Protein 5H6B (pdb70)

Foldseek 3Di:
DQADEPPLQHAPDPLQRAAEEEFEAFQAAFDQLPVPLRVVVRVVRHHYYYGGFQDDPPDPGGGLQAALLRRLVVVVVVLVSSCVRRVGFAHEYEYAACRLASPLCCVPPVVNLRHYAEREYELYLNQAAALVLVVVCCVVPPPCVVVDDCVRNSNVLRHRVHPNSCVSPVDFSDDPNYAYEYEWEPLASRRPPSCSSAHDDPRYHYHYLCVQEVPPRDYRSCLSRQAQLNSLVVVCRSRVVPRDRRHPVSRD

Structure (mmCIF, N/CA/C/O backbone):
data_5H6B
#
_entry.id   5H6B
#
_cell.length_a   90.730
_cell.length_b   90.730
_cell.length_c   70.620
_cell.angle_alpha   90.000
_cell.angle_beta   90.000
_cell.angle_gamma   120.000
#
_symmetry.space_group_name_H-M   'P 64'
#
loop_
_entity.id
_entity.type
_entity.pdbx_description
1 polymer 'Putative secreted lipase'
2 non-polymer 'ZINC ION'
3 non-polymer 'ACETATE ION'
4 non-polymer IMIDAZOLE
5 water water
#
loop_
_atom_site.group_PDB
_atom_site.id
_atom_site.type_symbol
_atom_site.label_atom_id
_atom_site.label_alt_id
_atom_site.label_comp_id
_atom_site.label_asym_id
_atom_site.label_entity_id
_atom_site.label_seq_id
_atom_site.pdbx_PDB_ins_code
_atom_site.Cartn_x
_atom_site.Cartn_y
_atom_site.Cartn_z
_atom_site.occupancy
_atom_site.B_iso_or_equiv
_atom_site.auth_seq_id
_atom_site.auth_comp_id
_atom_site.auth_asym_id
_atom_site.auth_atom_id
_atom_site.pdbx_PDB_model_num
ATOM 1 N N . THR A 1 13 ? 63.851 23.907 37.949 1.00 67.37 13 THR A N 1
ATOM 2 C CA . THR A 1 13 ? 63.752 24.675 36.668 1.00 67.29 13 THR A CA 1
ATOM 3 C C . THR A 1 13 ? 63.293 23.749 35.530 1.00 61.91 13 THR A C 1
ATOM 4 O O . THR A 1 13 ? 63.800 22.631 35.383 1.00 54.96 13 THR A O 1
ATOM 8 N N . SER A 1 14 ? 62.329 24.217 34.743 1.00 62.78 14 SER A N 1
ATOM 9 C CA . SER A 1 14 ? 61.858 23.490 33.554 1.00 64.87 14 SER A CA 1
ATOM 10 C C . SER A 1 14 ? 62.260 24.186 32.233 1.00 66.00 14 SER A C 1
ATOM 11 O O . SER A 1 14 ? 61.783 23.811 31.149 1.00 70.79 14 SER A O 1
ATOM 14 N N . ARG A 1 15 ? 63.133 25.189 32.330 1.00 63.67 15 ARG A N 1
ATOM 15 C CA . ARG A 1 15 ? 63.691 25.883 31.161 1.00 60.38 15 ARG A CA 1
ATOM 16 C C . ARG A 1 15 ? 65.064 26.454 31.491 1.00 59.30 15 ARG A C 1
ATOM 17 O O . ARG A 1 15 ? 65.331 26.807 32.640 1.00 58.38 15 ARG A O 1
ATOM 25 N N . GLY A 1 16 ? 65.926 26.538 30.482 1.00 59.62 16 GLY A N 1
ATOM 26 C CA . GLY A 1 16 ? 67.290 27.020 30.681 1.00 56.42 16 GLY A CA 1
ATOM 27 C C . GLY A 1 16 ? 68.184 26.791 29.483 1.00 53.31 16 GLY A C 1
ATOM 28 O O . GLY A 1 16 ? 67.793 26.115 28.523 1.00 51.92 16 GLY A O 1
ATOM 29 N N . TRP A 1 17 ? 69.382 27.373 29.539 1.00 46.76 17 TRP A N 1
ATOM 30 C CA . TRP A 1 17 ? 70.381 27.198 28.497 1.00 46.28 17 TRP A CA 1
ATOM 31 C C . TRP A 1 17 ? 71.687 26.752 29.156 1.00 47.44 17 TRP A C 1
ATOM 32 O O . TRP A 1 17 ? 72.320 27.518 29.869 1.00 45.90 17 TRP A O 1
ATOM 43 N N . ASN A 1 18 ? 72.072 25.499 28.905 1.00 47.32 18 ASN A N 1
ATOM 44 C CA . ASN A 1 18 ? 73.192 24.858 29.573 1.00 50.24 18 ASN A CA 1
ATOM 45 C C . ASN A 1 18 ? 73.077 24.832 31.106 1.00 50.92 18 ASN A C 1
ATOM 46 O O . ASN A 1 18 ? 74.083 24.793 31.820 1.00 49.99 18 ASN A O 1
ATOM 51 N N . ASP A 1 19 ? 71.838 24.793 31.583 1.00 51.63 19 ASP A N 1
ATOM 52 C CA . ASP A 1 19 ? 71.537 24.575 32.981 1.00 52.22 19 ASP A CA 1
ATOM 53 C C . ASP A 1 19 ? 71.268 23.070 33.123 1.00 52.46 19 ASP A C 1
ATOM 54 O O . ASP A 1 19 ? 70.182 22.585 32.780 1.00 53.93 19 ASP A O 1
ATOM 59 N N . TYR A 1 20 ? 72.258 22.348 33.649 1.00 52.16 20 TYR A N 1
ATOM 60 C CA . TYR A 1 20 ? 72.165 20.893 33.858 1.00 54.57 20 TYR A CA 1
ATOM 61 C C . TYR A 1 20 ? 71.277 20.425 35.027 1.00 54.95 20 TYR A C 1
ATOM 62 O O . TYR A 1 20 ? 71.159 19.231 35.251 1.00 57.69 20 TYR A O 1
ATOM 71 N N . SER A 1 21 ? 70.658 21.351 35.758 1.00 57.79 21 SER A N 1
ATOM 72 C CA . SER A 1 21 ? 69.588 21.014 36.696 1.00 59.67 21 SER A CA 1
ATOM 73 C C . SER A 1 21 ? 68.200 21.095 36.026 1.00 59.79 21 SER A C 1
ATOM 74 O O . SER A 1 21 ? 67.194 20.788 36.667 1.00 61.58 21 SER A O 1
ATOM 77 N N . CYS A 1 22 ? 68.149 21.486 34.748 1.00 57.06 22 CYS A N 1
ATOM 78 C CA . CYS A 1 22 ? 66.888 21.589 34.010 1.00 58.91 22 CYS A CA 1
ATOM 79 C C . CYS A 1 22 ? 66.249 20.209 33.826 1.00 56.97 22 CYS A C 1
ATOM 80 O O . CYS A 1 22 ? 66.948 19.209 33.583 1.00 52.47 22 CYS A O 1
ATOM 83 N N . LYS A 1 23 ? 64.924 20.181 33.988 1.00 54.69 23 LYS A N 1
ATOM 84 C CA . LYS A 1 23 ? 64.108 18.971 33.869 1.00 57.11 23 LYS A CA 1
ATOM 85 C C . LYS A 1 23 ? 62.974 19.278 32.886 1.00 51.00 23 LYS A C 1
ATOM 86 O O . LYS A 1 23 ? 62.109 20.114 33.186 1.00 50.68 23 LYS A O 1
ATOM 92 N N . PRO A 1 24 ? 62.998 18.638 31.697 1.00 49.02 24 PRO A N 1
ATOM 93 C CA . PRO A 1 24 ? 61.989 18.889 30.665 1.00 50.46 24 PRO A CA 1
ATOM 94 C C . PRO A 1 24 ? 60.567 18.716 31.192 1.00 52.66 24 PRO A C 1
ATOM 95 O O . PRO A 1 24 ? 60.275 17.704 31.826 1.00 55.50 24 PRO A O 1
ATOM 99 N N . SER A 1 25 ? 59.704 19.691 30.926 1.00 53.08 25 SER A N 1
ATOM 100 C CA . SER A 1 25 ? 58.321 19.636 31.365 1.00 51.70 25 SER A CA 1
ATOM 101 C C . SER A 1 25 ? 57.522 18.625 30.539 1.00 55.94 25 SER A C 1
ATOM 102 O O . SER A 1 25 ? 58.052 17.972 29.631 1.00 49.09 25 SER A O 1
ATOM 105 N N . ALA A 1 26 ? 56.246 18.476 30.879 1.00 57.56 26 ALA A N 1
ATOM 106 C CA . ALA A 1 26 ? 55.379 17.565 30.151 1.00 59.85 26 ALA A CA 1
ATOM 107 C C . ALA A 1 26 ? 55.003 18.176 28.795 1.00 59.50 26 ALA A C 1
ATOM 108 O O . ALA A 1 26 ? 54.868 17.451 27.813 1.00 64.20 26 ALA A O 1
ATOM 110 N N . ALA A 1 27 ? 54.847 19.499 28.736 1.00 58.90 27 ALA A N 1
ATOM 111 C CA . ALA A 1 27 ? 54.632 20.193 27.458 1.00 57.77 27 ALA A CA 1
ATOM 112 C C . ALA A 1 27 ? 55.828 20.045 26.487 1.00 56.50 27 ALA A C 1
ATOM 113 O O . ALA A 1 27 ? 55.631 19.943 25.279 1.00 57.39 27 ALA A O 1
ATOM 115 N N . HIS A 1 28 ? 57.050 20.024 27.022 1.00 52.75 28 HIS A N 1
ATOM 116 C CA . HIS A 1 28 ? 58.265 19.890 26.221 1.00 53.66 28 HIS A CA 1
ATOM 117 C C . HIS A 1 28 ? 59.188 18.888 26.893 1.00 52.54 28 HIS A C 1
ATOM 118 O O . HIS A 1 28 ? 60.146 19.256 27.564 1.00 49.68 28 HIS A O 1
ATOM 125 N N . PRO A 1 29 ? 58.867 17.595 26.741 1.00 55.22 29 PRO A N 1
ATOM 126 C CA . PRO A 1 29 ? 59.554 16.536 27.477 1.00 55.46 29 PRO A CA 1
ATOM 127 C C . PRO A 1 29 ? 60.937 16.159 26.961 1.00 53.62 29 PRO A C 1
ATOM 128 O O . PRO A 1 29 ? 61.619 15.349 27.594 1.00 52.99 29 PRO A O 1
ATOM 132 N N . ARG A 1 30 ? 61.354 16.710 25.826 1.00 55.79 30 ARG A N 1
ATOM 133 C CA . ARG A 1 30 ? 62.690 16.441 25.323 1.00 53.14 30 ARG A CA 1
ATOM 134 C C . ARG A 1 30 ? 63.532 17.706 25.386 1.00 49.02 30 ARG A C 1
ATOM 135 O O . ARG A 1 30 ? 63.080 18.774 24.970 1.00 47.42 30 ARG A O 1
ATOM 143 N N . PRO A 1 31 ? 64.762 17.584 25.913 1.00 48.52 31 PRO A N 1
ATOM 144 C CA . PRO A 1 31 ? 65.680 18.706 25.865 1.00 49.15 31 PRO A CA 1
ATOM 145 C C . PRO A 1 31 ? 66.206 18.904 24.434 1.00 49.99 31 PRO A C 1
ATOM 146 O O . PRO A 1 31 ? 66.285 17.939 23.652 1.00 48.62 31 PRO A O 1
ATOM 150 N N . VAL A 1 32 ? 66.561 20.144 24.115 1.00 48.73 32 VAL A N 1
ATOM 151 C CA . VAL A 1 32 ? 67.048 20.508 22.794 1.00 46.90 32 VAL A CA 1
ATOM 152 C C . VAL A 1 32 ? 68.560 20.666 22.850 1.00 44.28 32 VAL A C 1
ATOM 153 O O . VAL A 1 32 ? 69.075 21.341 23.745 1.00 44.60 32 VAL A O 1
ATOM 157 N N . VAL A 1 33 ? 69.254 20.016 21.912 1.00 41.54 33 VAL A N 1
ATOM 158 C CA . VAL A 1 33 ? 70.686 20.198 21.695 1.00 40.50 33 VAL A CA 1
ATOM 159 C C . VAL A 1 33 ? 70.926 21.003 20.400 1.00 40.43 33 VAL A C 1
ATOM 160 O O . VAL A 1 33 ? 70.481 20.604 19.320 1.00 39.84 33 VAL A O 1
ATOM 164 N N . LEU A 1 34 ? 71.635 22.126 20.539 1.00 37.99 34 LEU A N 1
ATOM 165 C CA . LEU A 1 34 ? 71.986 23.008 19.449 1.00 36.70 34 LEU A CA 1
ATOM 166 C C . LEU A 1 34 ? 73.419 22.732 18.982 1.00 38.28 34 LEU A C 1
ATOM 167 O O . LEU A 1 34 ? 74.326 22.596 19.805 1.00 36.41 34 LEU A O 1
ATOM 172 N N . VAL A 1 35 ? 73.604 22.635 17.660 1.00 37.11 35 VAL A N 1
ATOM 173 C CA . VAL A 1 35 ? 74.860 22.193 17.050 1.00 36.10 35 VAL A CA 1
ATOM 174 C C . VAL A 1 35 ? 75.281 23.237 16.023 1.00 36.31 35 VAL A C 1
ATOM 175 O O . VAL A 1 35 ? 74.684 23.334 14.932 1.00 34.09 35 VAL A O 1
ATOM 179 N N . HIS A 1 36 ? 76.296 24.030 16.383 1.00 35.64 36 HIS A N 1
ATOM 180 C CA . HIS A 1 36 ? 76.736 25.167 15.549 1.00 35.69 36 HIS A CA 1
ATOM 181 C C . HIS A 1 36 ? 77.333 24.764 14.209 1.00 31.99 36 HIS A C 1
ATOM 182 O O . HIS A 1 36 ? 77.585 23.612 13.966 1.00 32.13 36 HIS A O 1
ATOM 189 N N . GLY A 1 37 ? 77.654 25.747 13.392 1.00 33.05 37 GLY A N 1
ATOM 190 C CA . GLY A 1 37 ? 78.200 25.542 12.067 1.00 35.00 37 GLY A CA 1
ATOM 191 C C . GLY A 1 37 ? 79.690 25.751 12.053 1.00 35.44 37 GLY A C 1
ATOM 192 O O . GLY A 1 37 ? 80.351 25.774 13.110 1.00 38.83 37 GLY A O 1
ATOM 193 N N . THR A 1 38 ? 80.219 25.859 10.844 1.00 34.05 38 THR A N 1
ATOM 194 C CA . THR A 1 38 ? 81.654 26.009 10.649 1.00 34.38 38 THR A CA 1
ATOM 195 C C . THR A 1 38 ? 82.058 27.371 11.155 1.00 31.40 38 THR A C 1
ATOM 196 O O . THR A 1 38 ? 81.359 28.342 10.938 1.00 30.72 38 THR A O 1
ATOM 200 N N . PHE A 1 39 ? 83.171 27.432 11.869 1.00 32.23 39 PHE A N 1
ATOM 201 C CA . PHE A 1 39 ? 83.664 28.670 12.512 1.00 33.13 39 PHE A CA 1
ATOM 202 C C . PHE A 1 39 ? 82.796 29.199 13.647 1.00 32.91 39 PHE A C 1
ATOM 203 O O . PHE A 1 39 ? 82.962 30.347 14.034 1.00 36.48 39 PHE A O 1
ATOM 211 N N . GLY A 1 40 ? 81.895 28.381 14.183 1.00 33.30 40 GLY A N 1
ATOM 212 C CA . GLY A 1 40 ? 80.978 28.810 15.221 1.00 31.70 40 GLY A CA 1
ATOM 213 C C . GLY A 1 40 ? 81.342 28.186 16.550 1.00 33.17 40 GLY A C 1
ATOM 214 O O . GLY A 1 40 ? 82.266 27.374 16.641 1.00 33.88 40 GLY A O 1
ATOM 215 N N . ASN A 1 41 ? 80.583 28.550 17.576 1.00 32.98 41 ASN A N 1
ATOM 216 C CA . ASN A 1 41 ? 80.718 27.948 18.894 1.00 34.67 41 ASN A CA 1
ATOM 217 C C . ASN A 1 41 ? 79.358 27.833 19.583 1.00 34.58 41 ASN A C 1
ATOM 218 O O . ASN A 1 41 ? 78.323 28.282 19.053 1.00 34.46 41 ASN A O 1
ATOM 223 N N . SER A 1 42 ? 79.391 27.255 20.781 1.00 34.61 42 SER A N 1
ATOM 224 C CA . SER A 1 42 ? 78.202 26.960 21.572 1.00 35.58 42 SER A CA 1
ATOM 225 C C . SER A 1 42 ? 77.382 28.152 22.015 1.00 34.85 42 SER A C 1
ATOM 226 O O . SER A 1 42 ? 76.211 27.963 22.385 1.00 32.39 42 SER A O 1
ATOM 229 N N . ILE A 1 43 ? 77.987 29.343 22.043 1.00 35.07 43 ILE A N 1
ATOM 230 C CA . ILE A 1 43 ? 77.291 30.554 22.522 1.00 37.42 43 ILE A CA 1
ATOM 231 C C . ILE A 1 43 ? 76.837 31.461 21.380 1.00 37.32 43 ILE A C 1
ATOM 232 O O . ILE A 1 43 ? 75.663 31.799 21.294 1.00 34.78 43 ILE A O 1
ATOM 237 N N . ASP A 1 44 ? 77.773 31.839 20.520 1.00 38.50 44 ASP A N 1
ATOM 238 C CA . ASP A 1 44 ? 77.555 32.899 19.522 1.00 41.00 44 ASP A CA 1
ATOM 239 C C . ASP A 1 44 ? 76.567 32.555 18.432 1.00 41.18 44 ASP A C 1
ATOM 240 O O . ASP A 1 44 ? 75.826 33.432 17.977 1.00 42.43 44 ASP A O 1
ATOM 245 N N . ASN A 1 45 ? 76.553 31.292 18.012 1.00 39.69 45 ASN A N 1
ATOM 246 C CA . ASN A 1 45 ? 75.596 30.851 16.995 1.00 39.92 45 ASN A CA 1
ATOM 247 C C . ASN A 1 45 ? 74.158 30.988 17.526 1.00 39.10 45 ASN A C 1
ATOM 248 O O . ASN A 1 45 ? 73.238 31.193 16.755 1.00 36.74 45 ASN A O 1
ATOM 253 N N . TRP A 1 46 ? 73.991 30.906 18.849 1.00 38.57 46 TRP A N 1
ATOM 254 C CA . TRP A 1 46 ? 72.697 30.668 19.455 1.00 37.89 46 TRP A CA 1
ATOM 255 C C . TRP A 1 46 ? 72.198 31.786 20.357 1.00 38.67 46 TRP A C 1
ATOM 256 O O . TRP A 1 46 ? 71.230 31.577 21.090 1.00 39.30 46 TRP A O 1
ATOM 267 N N . LEU A 1 47 ? 72.800 32.980 20.272 1.00 38.54 47 LEU A N 1
ATOM 268 C CA . LEU A 1 47 ? 72.345 34.135 21.071 1.00 39.68 47 LEU A CA 1
ATOM 269 C C . LEU A 1 47 ? 70.878 34.544 20.834 1.00 40.67 47 LEU A C 1
ATOM 270 O O . LEU A 1 47 ? 70.265 35.110 21.734 1.00 40.10 47 LEU A O 1
ATOM 275 N N . VAL A 1 48 ? 70.321 34.276 19.649 1.00 37.68 48 VAL A N 1
ATOM 276 C CA . VAL A 1 48 ? 68.897 34.519 19.429 1.00 37.43 48 VAL A CA 1
ATOM 277 C C . VAL A 1 48 ? 68.088 33.253 19.699 1.00 36.28 48 VAL A C 1
ATOM 278 O O . VAL A 1 48 ? 67.173 33.280 20.514 1.00 37.59 48 VAL A O 1
ATOM 282 N N . LEU A 1 49 ? 68.434 32.148 19.045 1.00 37.01 49 LEU A N 1
ATOM 283 C CA . LEU A 1 49 ? 67.615 30.925 19.134 1.00 37.19 49 LEU A CA 1
ATOM 284 C C . LEU A 1 49 ? 67.512 30.295 20.510 1.00 37.03 49 LEU A C 1
ATOM 285 O O . LEU A 1 49 ? 66.430 29.824 20.869 1.00 38.37 49 LEU A O 1
ATOM 290 N N . ALA A 1 50 ? 68.608 30.237 21.265 1.00 37.17 50 ALA A N 1
ATOM 291 C CA . ALA A 1 50 ? 68.552 29.599 22.592 1.00 38.60 50 ALA A CA 1
ATOM 292 C C . ALA A 1 50 ? 67.587 30.301 23.547 1.00 39.18 50 ALA A C 1
ATOM 293 O O . ALA A 1 50 ? 66.699 29.638 24.078 1.00 39.50 50 ALA A O 1
ATOM 295 N N . PRO A 1 51 ? 67.714 31.635 23.731 1.00 39.08 51 PRO A N 1
ATOM 296 C CA . PRO A 1 51 ? 66.665 32.361 24.496 1.00 40.97 51 PRO A CA 1
ATOM 297 C C . PRO A 1 51 ? 65.250 32.241 23.921 1.00 42.83 51 PRO A C 1
ATOM 298 O O . PRO A 1 51 ? 64.291 32.185 24.669 1.00 45.93 51 PRO A O 1
ATOM 302 N N . TYR A 1 52 ? 65.133 32.226 22.599 1.00 42.21 52 TYR A N 1
ATOM 303 C CA . TYR A 1 52 ? 63.842 32.075 21.931 1.00 41.60 52 TYR A CA 1
ATOM 304 C C . TYR A 1 52 ? 63.165 30.756 22.313 1.00 42.15 52 TYR A C 1
ATOM 305 O O . TYR A 1 52 ? 61.959 30.720 22.533 1.00 40.93 52 TYR A O 1
ATOM 314 N N . LEU A 1 53 ? 63.946 29.684 22.398 1.00 42.52 53 LEU A N 1
ATOM 315 C CA . LEU A 1 53 ? 63.428 28.394 22.835 1.00 42.54 53 LEU A CA 1
ATOM 316 C C . LEU A 1 53 ? 63.228 28.329 24.343 1.00 44.91 53 LEU A C 1
ATOM 317 O O . LEU A 1 53 ? 62.263 27.724 24.802 1.00 44.11 53 LEU A O 1
ATOM 322 N N . VAL A 1 54 ? 64.118 28.954 25.109 1.00 47.38 54 VAL A N 1
ATOM 323 C CA . VAL A 1 54 ? 63.952 29.027 26.562 1.00 49.53 54 VAL A CA 1
ATOM 324 C C . VAL A 1 54 ? 62.629 29.711 26.923 1.00 52.68 54 VAL A C 1
ATOM 325 O O . VAL A 1 54 ? 61.938 29.267 27.837 1.00 53.22 54 VAL A O 1
ATOM 329 N N . ASN A 1 55 ? 62.260 30.751 26.176 1.00 56.47 55 ASN A N 1
ATOM 330 C CA . ASN A 1 55 ? 60.998 31.476 26.402 1.00 58.26 55 ASN A CA 1
ATOM 331 C C . ASN A 1 55 ? 59.747 30.706 25.998 1.00 57.62 55 ASN A C 1
ATOM 332 O O . ASN A 1 55 ? 58.653 31.112 26.360 1.00 60.17 55 ASN A O 1
ATOM 337 N N . ARG A 1 56 ? 59.908 29.644 25.211 1.00 54.44 56 ARG A N 1
ATOM 338 C CA . ARG A 1 56 ? 58.836 28.708 24.897 1.00 52.35 56 ARG A CA 1
ATOM 339 C C . ARG A 1 56 ? 58.882 27.432 25.761 1.00 52.04 56 ARG A C 1
ATOM 340 O O . ARG A 1 56 ? 58.169 26.469 25.484 1.00 51.55 56 ARG A O 1
ATOM 348 N N . GLY A 1 57 ? 59.714 27.439 26.808 1.00 53.38 57 GLY A N 1
ATOM 349 C CA . GLY A 1 57 ? 59.700 26.420 27.859 1.00 52.90 57 GLY A CA 1
ATOM 350 C C . GLY A 1 57 ? 60.561 25.186 27.671 1.00 49.72 57 GLY A C 1
ATOM 351 O O . GLY A 1 57 ? 60.320 24.180 28.319 1.00 50.57 57 GLY A O 1
ATOM 352 N N . TYR A 1 58 ? 61.564 25.256 26.800 1.00 48.44 58 TYR A N 1
ATOM 353 C CA . TYR A 1 58 ? 62.478 24.133 26.578 1.00 45.30 58 TYR A CA 1
ATOM 354 C C . TYR A 1 58 ? 63.698 24.234 27.486 1.00 45.69 58 TYR A C 1
ATOM 355 O O . TYR A 1 58 ? 64.166 25.344 27.792 1.00 46.60 58 TYR A O 1
ATOM 364 N N . CYS A 1 59 ? 64.196 23.072 27.904 1.00 45.97 59 CYS A N 1
ATOM 365 C CA . CYS A 1 59 ? 65.563 22.903 28.410 1.00 50.20 59 CYS A CA 1
ATOM 366 C C . CYS A 1 59 ? 66.500 22.801 27.202 1.00 49.73 59 CYS A C 1
ATOM 367 O O . CYS A 1 59 ? 66.408 21.833 26.432 1.00 48.99 59 CYS A O 1
ATOM 370 N N . VAL A 1 60 ? 67.380 23.792 27.030 1.00 46.17 60 VAL A N 1
ATOM 371 C CA . VAL A 1 60 ? 68.233 23.912 25.831 1.00 43.10 60 VAL A CA 1
ATOM 372 C C . VAL A 1 60 ? 69.699 23.682 26.227 1.00 41.34 60 VAL A C 1
ATOM 373 O O . VAL A 1 60 ? 70.131 24.077 27.304 1.00 42.77 60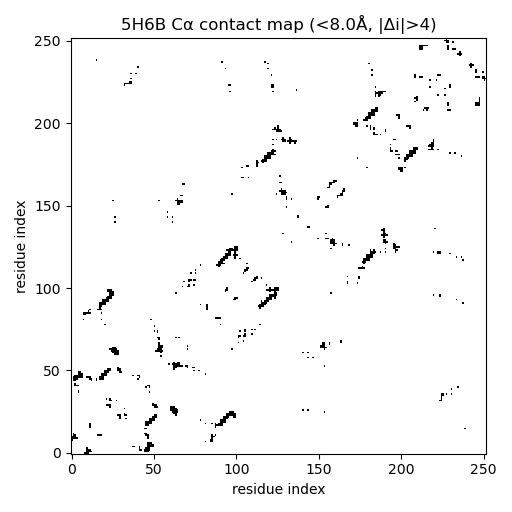 VAL A O 1
ATOM 377 N N . PHE A 1 61 ? 70.441 22.999 25.370 1.00 38.56 61 PHE A N 1
ATOM 378 C CA . PHE A 1 61 ? 71.860 22.729 25.579 1.00 39.52 61 PHE A CA 1
ATOM 379 C C . PHE A 1 61 ? 72.585 22.958 24.266 1.00 39.61 61 PHE A C 1
ATOM 380 O O . PHE A 1 61 ? 72.003 22.733 23.199 1.00 38.25 61 PHE A O 1
ATOM 388 N N . SER A 1 62 ? 73.830 23.428 24.337 1.00 39.16 62 SER A N 1
ATOM 389 C CA . SER A 1 62 ? 74.630 23.686 23.134 1.00 38.01 62 SER A CA 1
ATOM 390 C C . SER A 1 62 ? 76.067 23.282 23.370 1.00 39.62 62 SER A C 1
ATOM 391 O O . SER A 1 62 ? 76.624 23.608 24.405 1.00 42.21 62 SER A O 1
ATOM 394 N N . LEU A 1 63 ? 76.659 22.561 22.424 1.00 41.42 63 LEU A N 1
ATOM 395 C CA . LEU A 1 63 ? 78.042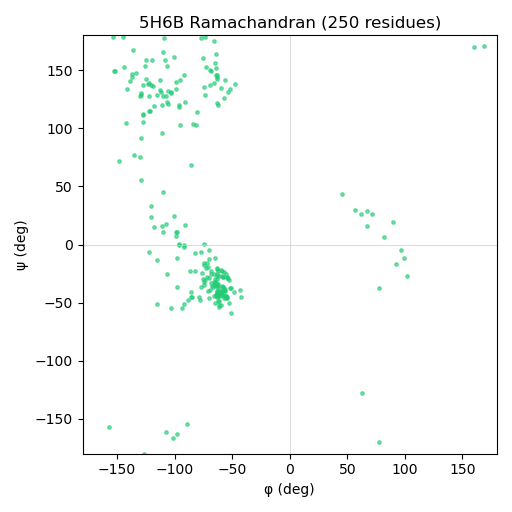 22.075 22.560 1.00 41.27 63 LEU A CA 1
ATOM 396 C C . LEU A 1 63 ? 79.005 22.801 21.655 1.00 39.81 63 LEU A C 1
ATOM 397 O O . LEU A 1 63 ? 78.619 23.330 20.600 1.00 39.52 63 LEU A O 1
ATOM 402 N N . ASP A 1 64 ? 80.276 22.736 22.038 1.00 39.99 64 ASP A N 1
ATOM 403 C CA . ASP A 1 64 ? 81.394 23.094 21.176 1.00 38.09 64 ASP A CA 1
ATOM 404 C C . ASP A 1 64 ? 81.913 21.814 20.537 1.00 36.55 64 ASP A C 1
ATOM 405 O O . ASP A 1 64 ? 82.018 20.830 21.214 1.00 38.21 64 ASP A O 1
ATOM 410 N N . TYR A 1 65 ? 82.317 21.840 19.272 1.00 36.63 65 TYR A N 1
ATOM 411 C CA . TYR A 1 65 ? 82.792 20.628 18.574 1.00 36.04 65 TYR A CA 1
ATOM 412 C C . TYR A 1 65 ? 83.779 21.061 17.508 1.00 35.02 65 TYR A C 1
ATOM 413 O O . TYR A 1 65 ? 83.639 22.154 16.991 1.00 36.27 65 TYR A O 1
ATOM 422 N N . GLY A 1 66 ? 84.766 20.220 17.185 1.00 33.35 66 GLY A N 1
ATOM 423 C CA . GLY A 1 66 ? 85.712 20.503 16.112 1.00 33.23 66 GLY A CA 1
ATOM 424 C C . GLY A 1 66 ? 86.688 21.604 16.463 1.00 36.53 66 GLY A C 1
ATOM 425 O O . GLY A 1 66 ? 87.204 22.279 15.564 1.00 35.67 66 GLY A O 1
ATOM 426 N N . GLN A 1 67 ? 86.957 21.792 17.759 1.00 36.49 67 GLN A N 1
ATOM 427 C CA . GLN A 1 67 ? 87.923 22.810 18.177 1.00 39.87 67 GLN A CA 1
ATOM 428 C C . GLN A 1 67 ? 89.308 22.479 17.643 1.00 40.47 67 GLN A C 1
ATOM 429 O O . GLN A 1 67 ? 89.672 21.326 17.576 1.00 36.82 67 GLN A O 1
ATOM 435 N N . LEU A 1 68 ? 90.055 23.501 17.236 1.00 44.44 68 LEU A N 1
ATOM 436 C CA . LEU A 1 68 ? 91.452 23.338 16.834 1.00 46.94 68 LEU A CA 1
ATOM 437 C C . LEU A 1 68 ? 92.321 24.117 17.837 1.00 45.61 68 LEU A C 1
ATOM 438 O O . LEU A 1 68 ? 92.043 25.293 18.091 1.00 41.12 68 LEU A O 1
ATOM 443 N N . PRO A 1 69 ? 93.363 23.465 18.412 1.00 44.25 69 PRO A N 1
ATOM 444 C CA . PRO A 1 69 ? 94.223 24.135 19.387 1.00 41.58 69 PRO A CA 1
ATOM 445 C C . PRO A 1 69 ? 94.736 25.446 18.856 1.00 41.38 69 PRO A C 1
ATOM 446 O O . PRO A 1 69 ? 95.142 25.508 17.713 1.00 41.43 69 PRO A O 1
ATOM 450 N N . GLY A 1 70 ? 94.678 26.499 19.668 1.00 44.22 70 GLY A N 1
ATOM 451 C CA . GLY A 1 70 ? 95.125 27.826 19.240 1.00 41.87 70 GLY A CA 1
ATOM 452 C C . GLY A 1 70 ? 94.141 28.649 18.417 1.00 42.66 70 GLY A C 1
ATOM 453 O O . GLY A 1 70 ? 94.503 29.729 17.955 1.00 41.42 70 GLY A O 1
ATOM 454 N N . VAL A 1 71 ? 92.900 28.168 18.254 1.00 42.27 71 VAL A N 1
ATOM 455 C CA . VAL A 1 71 ? 91.854 28.907 17.533 1.00 41.66 71 VAL A CA 1
ATOM 456 C C . VAL A 1 71 ? 90.571 28.950 18.384 1.00 42.72 71 VAL A C 1
ATOM 457 O O . VAL A 1 71 ? 89.596 28.214 18.100 1.00 42.40 71 VAL A O 1
ATOM 461 N N . PRO A 1 72 ? 90.560 29.794 19.441 1.00 41.22 72 PRO A N 1
ATOM 462 C CA . PRO A 1 72 ? 89.313 30.001 20.192 1.00 42.56 72 PRO A CA 1
ATOM 463 C C . PRO A 1 72 ? 88.217 30.669 19.348 1.00 43.20 72 PRO A C 1
ATOM 464 O O . PRO A 1 72 ? 88.511 31.333 18.343 1.00 39.45 72 PRO A O 1
ATOM 468 N N . PHE A 1 73 ? 86.968 30.453 19.762 1.00 42.67 73 PHE A N 1
ATOM 469 C CA . PHE A 1 73 ? 85.774 31.012 19.129 1.00 41.56 73 PHE A CA 1
ATOM 470 C C . PHE A 1 73 ? 85.312 30.334 17.831 1.00 37.17 73 PHE A C 1
ATOM 471 O O . PHE A 1 73 ? 84.121 30.223 17.637 1.00 36.24 73 PHE A O 1
ATOM 479 N N . PHE A 1 74 ? 86.231 29.891 16.970 1.00 35.67 74 PHE A N 1
ATOM 480 C CA . PHE A 1 74 ? 85.918 29.407 15.619 1.00 35.42 74 PHE A CA 1
ATOM 481 C C . PHE A 1 74 ? 86.147 27.902 15.517 1.00 36.31 74 PHE A C 1
ATOM 482 O O . PHE A 1 74 ? 87.279 27.456 15.306 1.00 35.36 74 PHE A O 1
ATOM 490 N N . HIS A 1 75 ? 85.075 27.120 15.692 1.00 35.31 75 HIS A N 1
ATOM 491 C CA . HIS A 1 75 ? 85.179 25.651 15.728 1.00 35.83 75 HIS A CA 1
ATOM 492 C C . HIS A 1 75 ? 84.604 25.012 14.457 1.00 35.31 75 HIS A C 1
ATOM 493 O O . HIS A 1 75 ? 84.508 25.683 13.434 1.00 37.18 75 HIS A O 1
ATOM 500 N N . GLY A 1 76 ? 84.276 23.722 14.502 1.00 34.93 76 GLY A N 1
ATOM 501 C CA . GLY A 1 76 ? 83.932 22.977 13.301 1.00 35.91 76 GLY A CA 1
ATOM 502 C C . GLY A 1 76 ? 85.099 22.802 12.355 1.00 37.44 76 GLY A C 1
ATOM 503 O O . GLY A 1 76 ? 84.898 22.693 11.145 1.00 36.81 76 GLY A O 1
ATOM 504 N N . LEU A 1 77 ? 86.319 22.765 12.897 1.00 36.79 77 LEU A N 1
ATOM 505 C CA . LEU A 1 77 ? 87.528 22.676 12.086 1.00 39.69 77 LEU A CA 1
ATOM 506 C C . LEU A 1 77 ? 88.234 21.325 12.093 1.00 39.26 77 LEU A C 1
ATOM 507 O O . LEU A 1 77 ? 88.944 21.011 11.145 1.00 43.81 77 LEU A O 1
ATOM 512 N N . GLY A 1 78 ? 88.055 20.535 13.140 1.00 39.87 78 GLY A N 1
ATOM 513 C CA . GLY A 1 78 ? 88.611 19.199 13.186 1.00 41.36 78 GLY A CA 1
ATOM 514 C C . GLY A 1 78 ? 87.832 18.181 12.354 1.00 44.19 78 GLY A C 1
ATOM 515 O O . GLY A 1 78 ? 86.804 18.508 11.742 1.00 42.02 78 GLY A O 1
ATOM 516 N N . PRO A 1 79 ? 88.327 16.934 12.314 1.00 43.82 79 PRO A N 1
ATOM 517 C CA . PRO A 1 79 ? 87.688 15.908 11.500 1.00 44.53 79 PRO A CA 1
ATOM 518 C C . PRO A 1 79 ? 86.244 15.668 11.907 1.00 42.85 79 PRO A C 1
ATOM 519 O O . PRO A 1 79 ? 85.944 15.558 13.098 1.00 43.63 79 PRO A O 1
ATOM 523 N N . ILE A 1 80 ? 85.355 15.589 10.924 1.00 41.32 80 ILE A N 1
ATOM 524 C CA . ILE A 1 80 ? 83.921 15.599 11.238 1.00 43.29 80 ILE A CA 1
ATOM 525 C C . ILE A 1 80 ? 83.481 14.298 11.932 1.00 42.38 80 ILE A C 1
ATOM 526 O O . ILE A 1 80 ? 82.559 14.326 12.754 1.00 40.23 80 ILE A O 1
ATOM 531 N N . ASP A 1 81 ? 84.156 13.182 11.650 1.00 42.51 81 ASP A N 1
ATOM 532 C CA . ASP A 1 81 ? 83.896 11.938 12.404 1.00 46.29 81 ASP A CA 1
ATOM 533 C C . ASP A 1 81 ? 84.196 12.097 13.889 1.00 46.33 81 ASP A C 1
ATOM 534 O O . ASP A 1 81 ? 83.406 11.661 14.717 1.00 49.97 81 ASP A O 1
ATOM 539 N N . LYS A 1 82 ? 85.300 12.761 14.232 1.00 50.34 82 LYS A N 1
ATOM 540 C CA . LYS A 1 82 ? 85.598 13.093 15.641 1.00 49.02 82 LYS A CA 1
ATOM 541 C C . LYS A 1 82 ? 84.541 14.035 16.220 1.00 44.06 82 LYS A C 1
ATOM 542 O O . LYS A 1 82 ? 84.135 13.896 17.382 1.00 41.67 82 LYS A O 1
ATOM 548 N N . SER A 1 83 ? 84.105 15.001 15.417 1.00 39.00 83 SER A N 1
ATOM 549 C CA . SER A 1 83 ? 83.056 15.923 15.866 1.00 38.94 83 SER A CA 1
ATOM 550 C C . SER A 1 83 ? 81.749 15.193 16.228 1.00 38.82 83 SER A C 1
ATOM 551 O O . SER A 1 83 ? 81.098 15.505 17.245 1.00 37.12 83 SER A O 1
ATOM 554 N N . ALA A 1 84 ? 81.384 14.215 15.407 1.00 38.12 84 ALA A N 1
ATOM 555 C CA . ALA A 1 84 ? 80.215 13.383 15.675 1.00 40.51 84 ALA A CA 1
ATOM 556 C C . ALA A 1 84 ? 80.365 12.589 16.965 1.00 39.93 84 ALA A C 1
ATOM 557 O O . ALA A 1 84 ? 79.373 12.360 17.652 1.00 38.57 84 ALA A O 1
ATOM 559 N N . GLU A 1 85 ? 81.590 12.173 17.295 1.00 43.75 85 GLU A N 1
ATOM 560 C CA . GLU A 1 85 ? 81.839 11.487 18.569 1.00 47.13 85 GLU A CA 1
ATOM 561 C C . GLU A 1 85 ? 81.684 12.435 19.742 1.00 44.16 85 GLU A C 1
ATOM 562 O O . GLU A 1 85 ? 81.129 12.045 20.764 1.00 46.10 85 GLU A O 1
ATOM 568 N N . GLN A 1 86 ? 82.132 13.684 19.604 1.00 45.11 86 GLN A N 1
ATOM 569 C CA . GLN A 1 86 ? 81.891 14.696 20.667 1.00 44.47 86 GLN A CA 1
ATOM 570 C C . GLN A 1 86 ? 80.394 14.900 20.920 1.00 44.72 86 GLN A C 1
ATOM 571 O O . GLN A 1 86 ? 79.949 15.044 22.067 1.00 46.53 86 GLN A O 1
ATOM 577 N N . LEU A 1 87 ? 79.632 14.924 19.828 1.00 45.23 87 LEU A N 1
ATOM 578 C CA . LEU A 1 87 ? 78.175 15.054 19.886 1.00 45.85 87 LEU A CA 1
ATOM 579 C C . LEU A 1 87 ? 77.560 13.864 20.630 1.00 47.04 87 LEU A C 1
ATOM 580 O O . LEU A 1 87 ? 76.675 14.049 21.477 1.00 41.80 87 LEU A O 1
ATOM 585 N N . ASP A 1 88 ? 78.051 12.664 20.306 1.00 49.98 88 ASP A N 1
ATOM 586 C CA . ASP A 1 88 ? 77.665 11.414 20.984 1.00 50.81 88 ASP A CA 1
ATOM 587 C C . ASP A 1 88 ? 77.788 11.523 22.506 1.00 50.44 88 ASP A C 1
ATOM 588 O O . ASP A 1 88 ? 76.782 11.365 23.222 1.00 52.35 88 ASP A O 1
ATOM 593 N N . VAL A 1 89 ? 79.002 11.818 22.982 1.00 49.98 89 VAL A N 1
ATOM 594 C CA . VAL A 1 89 ? 79.273 12.033 24.426 1.00 49.19 89 VAL A CA 1
ATOM 595 C C . VAL A 1 89 ? 78.363 13.127 25.009 1.00 47.11 89 VAL A C 1
ATOM 596 O O . VAL A 1 89 ? 77.792 12.971 26.102 1.00 47.89 89 VAL A O 1
ATOM 600 N N . PHE A 1 90 ? 78.215 14.226 24.273 1.00 47.46 90 PHE A N 1
ATOM 601 C CA . PHE A 1 90 ? 77.411 15.359 24.754 1.00 46.43 90 PHE A CA 1
ATOM 602 C C . PHE A 1 90 ? 75.921 15.009 24.919 1.00 45.13 90 PHE A C 1
ATOM 603 O O . PHE A 1 90 ? 75.310 15.385 25.925 1.00 49.94 90 PHE A O 1
ATOM 611 N N . VAL A 1 91 ? 75.338 14.300 23.952 1.00 46.42 91 VAL A N 1
ATOM 612 C CA . VAL A 1 91 ? 73.931 13.882 24.065 1.00 51.50 91 VAL A CA 1
ATOM 613 C C . VAL A 1 91 ? 73.734 12.925 25.257 1.00 50.64 91 VAL A C 1
ATOM 614 O O . VAL A 1 91 ? 72.775 13.078 26.008 1.00 50.45 91 VAL A O 1
ATOM 618 N N . ASP A 1 92 ? 74.638 11.957 25.421 1.00 53.47 92 ASP A N 1
ATOM 619 C CA . ASP A 1 92 ? 74.598 11.031 26.572 1.00 56.52 92 ASP A CA 1
ATOM 620 C C . ASP A 1 92 ? 74.607 11.809 27.890 1.00 55.57 92 ASP A C 1
ATOM 621 O O . ASP A 1 92 ? 73.790 11.554 28.769 1.00 52.85 92 ASP A O 1
ATOM 626 N N . LYS A 1 93 ? 75.496 12.790 27.985 1.00 56.28 93 LYS A N 1
ATOM 627 C CA . LYS A 1 93 ? 75.619 13.662 29.166 1.00 58.61 93 LYS A CA 1
ATOM 628 C C . LYS A 1 93 ? 74.366 14.494 29.458 1.00 58.01 93 LYS A C 1
ATOM 629 O O . LYS A 1 93 ? 74.001 14.700 30.626 1.00 59.70 93 LYS A O 1
ATOM 635 N N . VAL A 1 94 ? 73.708 14.971 28.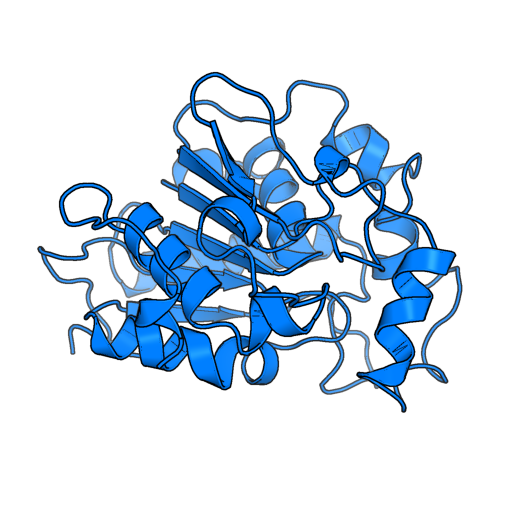405 1.00 57.22 94 VAL A N 1
ATOM 636 C CA . VAL A 1 94 ? 72.447 15.723 28.551 1.00 56.02 94 VAL A CA 1
ATOM 637 C C . VAL A 1 94 ? 71.290 14.788 28.979 1.00 54.77 94 VAL A C 1
ATOM 638 O O . VAL A 1 94 ? 70.437 15.166 29.802 1.00 52.97 94 VAL A O 1
ATOM 642 N N . LEU A 1 95 ? 71.255 13.587 28.408 1.00 53.37 95 LEU A N 1
ATOM 643 C CA . LEU A 1 95 ? 70.239 12.591 28.781 1.00 57.40 95 LEU A CA 1
ATOM 644 C C . LEU A 1 95 ? 70.467 12.035 30.199 1.00 57.68 95 LEU A C 1
ATOM 645 O O . LEU A 1 95 ? 69.522 11.991 30.992 1.00 59.35 95 LEU A O 1
ATOM 650 N N . ASP A 1 96 ? 71.714 11.671 30.525 1.00 60.44 96 ASP A N 1
ATOM 651 C CA . ASP A 1 96 ? 72.099 11.254 31.896 1.00 60.83 96 ASP A CA 1
ATOM 652 C C . ASP A 1 96 ? 71.659 12.267 32.956 1.00 57.62 96 ASP A C 1
ATOM 653 O O . ASP A 1 96 ? 71.242 11.868 34.024 1.00 65.68 96 ASP A O 1
ATOM 658 N N . ALA A 1 97 ? 71.725 13.562 32.647 1.00 55.18 97 ALA A N 1
ATOM 659 C CA . ALA A 1 97 ? 71.381 14.630 33.594 1.00 54.31 97 ALA A CA 1
ATOM 660 C C . ALA A 1 97 ? 69.887 14.968 33.658 1.00 54.00 97 ALA A C 1
ATOM 661 O O . ALA A 1 97 ? 69.326 15.149 34.745 1.00 54.89 97 ALA A O 1
ATOM 663 N N . THR A 1 98 ? 69.249 15.085 32.498 1.00 54.74 98 THR A N 1
ATOM 664 C CA . THR A 1 98 ? 67.826 15.450 32.437 1.00 55.60 98 THR A CA 1
ATOM 665 C C . THR A 1 98 ? 66.932 14.298 32.851 1.00 56.29 98 THR A C 1
ATOM 666 O O . THR A 1 98 ? 65.848 14.523 33.385 1.00 58.72 98 THR A O 1
ATOM 670 N N . GLY A 1 99 ? 67.380 13.076 32.564 1.00 57.33 99 GLY A N 1
ATOM 671 C CA . GLY A 1 99 ? 66.557 11.885 32.707 1.00 58.35 99 GLY A CA 1
ATOM 672 C C . GLY A 1 99 ? 65.807 11.471 31.447 1.00 60.27 99 GLY A C 1
ATOM 673 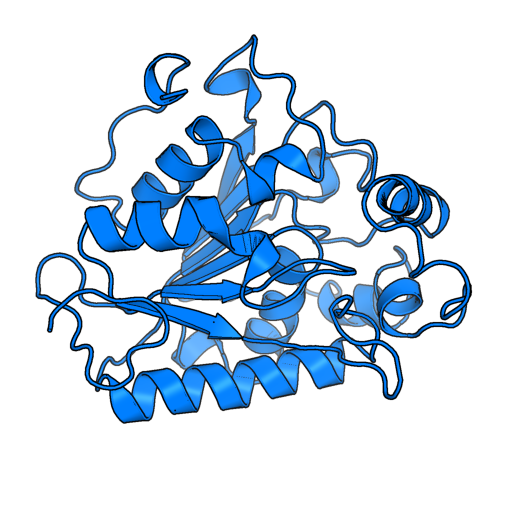O O . GLY A 1 99 ? 65.365 10.329 31.357 1.00 61.92 99 GLY A O 1
ATOM 674 N N . ALA A 1 100 ? 65.668 12.365 30.465 1.00 59.13 100 ALA A N 1
ATOM 675 C CA . ALA A 1 100 ? 64.821 12.093 29.301 1.00 55.04 100 ALA A CA 1
ATOM 676 C C . ALA A 1 100 ? 65.342 10.919 28.465 1.00 53.18 100 ALA A C 1
ATOM 677 O O . ALA A 1 100 ? 66.540 10.633 28.474 1.00 55.65 100 ALA A O 1
ATOM 679 N N . PRO A 1 101 ? 64.435 10.215 27.765 1.00 51.82 101 PRO A N 1
ATOM 680 C CA . PRO A 1 101 ? 64.859 9.101 26.909 1.00 52.37 101 PRO A CA 1
ATOM 681 C C . PRO A 1 101 ? 65.516 9.546 25.589 1.00 54.01 101 PRO A C 1
ATOM 682 O O . PRO A 1 101 ? 66.339 8.819 25.029 1.00 53.79 101 PRO A O 1
ATOM 686 N N . LYS A 1 102 ? 65.110 10.703 25.074 1.00 54.44 102 LYS A N 1
ATOM 687 C CA . LYS A 1 102 ? 65.615 11.206 23.804 1.00 55.64 102 LYS A CA 1
ATOM 688 C C . LYS A 1 102 ? 65.756 12.728 23.818 1.00 52.76 102 LYS A C 1
ATOM 689 O O . LYS A 1 102 ? 65.044 13.438 24.537 1.00 51.51 102 LYS A O 1
ATOM 695 N N . ALA A 1 103 ? 66.685 13.205 23.003 1.00 49.62 103 ALA A N 1
ATOM 696 C CA . ALA A 1 103 ? 66.881 14.627 22.765 1.00 49.91 103 ALA A CA 1
ATOM 697 C C . ALA A 1 103 ? 66.371 14.992 21.374 1.00 49.62 103 ALA A C 1
ATOM 698 O O . ALA A 1 103 ? 66.321 14.136 20.488 1.00 50.42 103 ALA A O 1
ATOM 700 N N . ASP A 1 104 ? 65.966 16.249 21.193 1.00 46.84 104 ASP A N 1
ATOM 701 C CA . ASP A 1 104 ? 65.787 16.817 19.850 1.00 44.00 104 ASP A CA 1
ATOM 702 C C . ASP A 1 104 ? 67.033 17.645 19.493 1.00 44.35 104 ASP A C 1
ATOM 703 O O . ASP A 1 104 ? 67.583 18.329 20.351 1.00 41.93 104 ASP A O 1
ATOM 708 N N . LEU A 1 105 ? 67.482 17.548 18.240 1.00 44.89 105 LEU A N 1
ATOM 709 C CA . LEU A 1 105 ? 68.691 18.223 17.760 1.00 44.23 105 LEU A CA 1
ATOM 710 C C . LEU A 1 105 ? 68.337 19.315 16.766 1.00 42.19 105 LEU A C 1
ATOM 711 O O . LEU A 1 105 ? 67.550 19.081 15.852 1.00 38.81 105 LEU A O 1
ATOM 716 N N . VAL A 1 106 ? 68.903 20.509 16.968 1.00 40.38 106 VAL A N 1
ATOM 717 C CA . VAL A 1 106 ? 68.824 21.587 15.995 1.00 37.16 106 VAL A CA 1
ATOM 718 C C . VAL A 1 106 ? 70.244 21.997 15.625 1.00 37.43 106 VAL A C 1
ATOM 719 O O . VAL A 1 106 ? 71.050 22.297 16.499 1.00 34.77 106 VAL A O 1
ATOM 723 N N . GLY A 1 107 ? 70.530 22.031 14.326 1.00 35.09 107 GLY A N 1
ATOM 724 C CA . GLY A 1 107 ? 71.856 22.358 13.844 1.00 34.87 107 GLY A CA 1
ATOM 725 C C . GLY A 1 107 ? 71.890 23.305 12.657 1.00 34.00 107 GLY A C 1
ATOM 726 O O . GLY A 1 107 ? 71.042 23.243 11.771 1.00 35.37 107 GLY A O 1
ATOM 727 N N . HIS A 1 108 ? 72.898 24.164 12.636 1.00 34.40 108 HIS A N 1
ATOM 728 C CA . HIS A 1 108 ? 73.091 25.138 11.565 1.00 33.54 108 HIS A CA 1
ATOM 729 C C . HIS A 1 108 ? 74.265 24.716 10.712 1.00 32.61 108 HIS A C 1
ATOM 730 O O . HIS A 1 108 ? 75.356 24.466 11.248 1.00 29.61 108 HIS A O 1
ATOM 737 N N . SER A 1 109 ? 74.048 24.649 9.389 1.00 34.45 109 SER A N 1
ATOM 738 C CA . SER A 1 109 ? 75.144 24.485 8.421 1.00 37.17 109 SER A CA 1
ATOM 739 C C . SER A 1 109 ? 75.849 23.147 8.655 1.00 36.22 109 SER A C 1
ATOM 740 O O . SER A 1 109 ? 75.152 22.132 8.756 1.00 36.19 109 SER A O 1
ATOM 743 N N . GLN A 1 110 ? 77.179 23.120 8.811 1.00 34.83 110 GLN A N 1
ATOM 744 C CA . GLN A 1 110 ? 77.848 21.885 9.272 1.00 35.48 110 GLN A CA 1
ATOM 745 C C . GLN A 1 110 ? 77.130 21.190 10.426 1.00 34.66 110 GLN A C 1
ATOM 746 O O . GLN A 1 110 ? 77.068 19.956 10.456 1.00 35.29 110 GLN A O 1
ATOM 752 N N . GLY A 1 111 ? 76.598 21.951 11.376 1.00 34.58 111 GLY A N 1
ATOM 753 C CA . GLY A 1 111 ? 75.933 21.348 12.530 1.00 35.26 111 GLY A CA 1
ATOM 754 C C . GLY A 1 111 ? 74.597 20.677 12.252 1.00 36.66 111 GLY A C 1
ATOM 755 O O . GLY A 1 111 ? 74.119 19.900 13.068 1.00 37.89 111 GLY A O 1
ATOM 756 N N . GLY A 1 112 ? 73.963 21.016 11.134 1.00 38.45 112 GLY A N 1
ATOM 757 C CA . GLY A 1 112 ? 72.769 20.316 10.672 1.00 40.89 112 GLY A CA 1
ATOM 758 C C . GLY A 1 112 ? 73.103 19.035 9.915 1.00 40.22 112 GLY A C 1
ATOM 759 O O . GLY A 1 112 ? 72.269 18.141 9.826 1.00 39.24 112 GLY A O 1
ATOM 760 N N . MET A 1 113 ? 74.316 18.953 9.365 1.00 38.05 113 MET A N 1
ATOM 761 C CA . MET A 1 113 ? 74.751 17.777 8.617 1.00 38.52 113 MET A CA 1
ATOM 762 C C . MET A 1 113 ? 75.465 16.735 9.480 1.00 38.79 113 MET A C 1
ATOM 763 O O . MET A 1 113 ? 75.127 15.561 9.424 1.00 38.48 113 MET A O 1
ATOM 768 N N . MET A 1 114 ? 76.462 17.165 10.245 1.00 38.17 114 MET A N 1
ATOM 769 C CA . MET A 1 114 ? 77.270 16.269 11.089 1.00 37.92 114 MET A CA 1
ATOM 770 C C . MET A 1 114 ? 76.504 15.263 11.978 1.00 36.30 114 MET A C 1
ATOM 771 O O . MET A 1 114 ? 76.966 14.143 12.120 1.00 35.46 114 MET A O 1
ATOM 776 N N . PRO A 1 115 ? 75.377 15.659 12.616 1.00 35.28 115 PRO A N 1
ATOM 777 C CA . PRO A 1 115 ? 74.566 14.686 13.398 1.00 36.98 115 PRO A CA 1
ATOM 778 C C . PRO A 1 115 ? 74.054 13.432 12.627 1.00 41.59 115 PRO A C 1
ATOM 779 O O . PRO A 1 115 ? 73.784 12.394 13.242 1.00 41.21 115 PRO A O 1
ATOM 783 N N . ASN A 1 116 ? 73.937 13.525 11.304 1.00 40.10 116 ASN A N 1
ATOM 784 C CA . ASN A 1 116 ? 73.596 12.362 10.487 1.00 41.45 116 ASN A CA 1
ATOM 785 C C . ASN A 1 116 ? 74.660 11.261 10.567 1.00 44.99 116 ASN A C 1
ATOM 786 O O . ASN A 1 116 ? 74.335 10.074 10.460 1.00 43.91 116 ASN A O 1
ATOM 791 N N . TYR A 1 117 ? 75.920 11.650 10.788 1.00 46.08 117 TYR A N 1
ATOM 792 C CA . TYR A 1 117 ? 76.982 10.687 11.069 1.00 44.47 117 TYR A CA 1
ATOM 793 C C . TYR A 1 117 ? 76.744 9.967 12.411 1.00 44.64 117 TYR A C 1
ATOM 794 O O . TYR A 1 117 ? 76.898 8.744 12.518 1.00 42.26 117 TYR A O 1
ATOM 803 N N . TYR A 1 118 ? 76.376 10.742 13.426 1.00 44.01 118 TYR A N 1
ATOM 804 C CA . TYR A 1 118 ? 76.048 10.205 14.749 1.00 44.36 118 TYR A CA 1
ATOM 805 C C . TYR A 1 118 ? 74.830 9.283 14.664 1.00 46.95 118 TYR A C 1
ATOM 806 O O . TYR A 1 118 ? 74.848 8.190 15.217 1.00 48.03 118 TYR A O 1
ATOM 815 N N . LEU A 1 119 ? 73.796 9.723 13.948 1.00 45.00 119 LEU A N 1
ATOM 816 C CA . LEU A 1 119 ? 72.587 8.918 13.753 1.00 47.83 119 LEU A CA 1
ATOM 817 C C . LEU A 1 119 ? 72.845 7.597 13.024 1.00 49.63 119 LEU A C 1
ATOM 818 O O . LEU A 1 119 ? 72.264 6.579 13.385 1.00 52.28 119 LEU A O 1
ATOM 823 N N . LYS A 1 120 ? 73.709 7.632 12.010 1.00 50.16 120 LYS A N 1
ATOM 824 C CA . LYS A 1 120 ? 73.942 6.486 11.133 1.00 47.21 120 LYS A CA 1
ATOM 825 C C . LYS A 1 120 ? 74.989 5.509 11.655 1.00 51.37 120 LYS A C 1
ATOM 826 O O . LYS A 1 120 ? 74.803 4.300 11.526 1.00 52.01 120 LYS A O 1
ATOM 832 N N . PHE A 1 121 ? 76.086 6.022 12.214 1.00 50.72 121 PHE A N 1
ATOM 833 C CA . PHE A 1 121 ? 77.248 5.190 12.546 1.00 49.18 121 PHE A CA 1
ATOM 834 C C . PHE A 1 121 ? 77.593 5.064 14.029 1.00 51.22 121 PHE A C 1
ATOM 835 O O . PHE A 1 121 ? 78.399 4.203 14.374 1.00 51.69 121 PHE A O 1
ATOM 843 N N . LEU A 1 122 ? 77.016 5.899 14.895 1.00 48.53 122 LEU A N 1
ATOM 844 C CA . LEU A 1 122 ? 77.305 5.854 16.330 1.00 48.17 122 LEU A CA 1
ATOM 845 C C . LEU A 1 122 ? 76.056 5.579 17.166 1.00 47.52 122 LEU A C 1
ATOM 846 O O . LEU A 1 122 ? 76.015 5.922 18.346 1.00 52.58 122 LEU A O 1
ATOM 851 N N . GLY A 1 123 ? 75.050 4.953 16.564 1.00 51.29 123 GLY A N 1
ATOM 852 C CA . GLY A 1 123 ? 73.820 4.584 17.275 1.00 51.78 123 GLY A CA 1
ATOM 853 C C . GLY A 1 123 ? 72.973 5.706 17.860 1.00 54.58 123 GLY A C 1
ATOM 854 O O . GLY A 1 123 ? 72.225 5.488 18.821 1.00 52.05 123 GLY A O 1
ATOM 855 N N . GLY A 1 124 ? 73.069 6.902 17.277 1.00 57.97 124 GLY A N 1
ATOM 856 C CA . GLY A 1 124 ? 72.285 8.053 17.733 1.00 54.11 124 GLY A CA 1
ATOM 857 C C . GLY A 1 124 ? 70.792 7.901 17.521 1.00 52.74 124 GLY A C 1
ATOM 858 O O . GLY A 1 124 ? 70.008 8.535 18.229 1.00 53.15 124 GLY A O 1
ATOM 859 N N . ALA A 1 125 ? 70.395 7.078 16.545 1.00 56.03 125 ALA A N 1
ATOM 860 C CA . ALA A 1 125 ? 68.972 6.730 16.315 1.00 59.43 125 ALA A CA 1
ATOM 861 C C . ALA A 1 125 ? 68.204 6.459 17.625 1.00 59.51 125 ALA A C 1
ATOM 862 O O . ALA A 1 125 ? 67.099 6.964 17.834 1.00 61.49 125 ALA A O 1
ATOM 864 N N . ASP A 1 126 ? 68.822 5.687 18.509 1.00 58.69 126 ASP A N 1
ATOM 865 C CA . ASP A 1 126 ? 68.224 5.358 19.800 1.00 65.29 126 ASP A CA 1
ATOM 866 C C . ASP A 1 126 ? 67.897 6.590 20.621 1.00 62.34 126 ASP A C 1
ATOM 867 O O . ASP A 1 126 ? 66.820 6.677 21.189 1.00 62.60 126 ASP A O 1
ATOM 872 N N . LYS A 1 127 ? 68.820 7.547 20.642 1.00 63.90 127 LYS A N 1
ATOM 873 C CA . LYS A 1 127 ? 68.762 8.687 21.552 1.00 59.97 127 LYS A CA 1
ATOM 874 C C . LYS A 1 127 ? 68.144 9.969 20.965 1.00 57.30 127 LYS A C 1
ATOM 875 O O . LYS A 1 127 ? 68.047 10.965 21.674 1.00 52.98 127 LYS A O 1
ATOM 881 N N . VAL A 1 128 ? 67.703 9.951 19.700 1.00 56.62 128 VAL A N 1
ATOM 882 C CA . VAL A 1 128 ? 67.217 11.175 19.023 1.00 51.00 128 VAL A CA 1
ATOM 883 C C . VAL A 1 128 ? 65.855 10.999 18.339 1.00 48.43 128 VAL A C 1
ATOM 884 O O . VAL A 1 128 ? 65.667 10.120 17.496 1.00 49.65 128 VAL A O 1
ATOM 888 N N . ASN A 1 129 ? 64.946 11.908 18.666 1.00 44.21 129 ASN A N 1
ATOM 889 C CA . ASN A 1 129 ? 63.596 11.946 18.111 1.00 44.91 129 ASN A CA 1
ATOM 890 C C . ASN A 1 129 ? 63.541 12.772 16.807 1.00 46.31 129 ASN A C 1
ATOM 891 O O . ASN A 1 129 ? 62.961 12.334 15.813 1.00 44.08 129 ASN A O 1
ATOM 896 N N . ALA A 1 130 ? 64.140 13.966 16.830 1.00 46.40 130 ALA A N 1
ATOM 897 C CA . ALA A 1 130 ? 64.089 14.889 15.702 1.00 43.05 130 ALA A CA 1
ATOM 898 C C . ALA A 1 130 ? 65.430 15.581 15.448 1.00 43.57 130 ALA A C 1
ATOM 899 O O . ALA A 1 130 ? 66.168 15.925 16.382 1.00 42.65 130 ALA A O 1
ATOM 901 N N . LEU A 1 131 ? 65.749 15.727 14.162 1.00 40.78 131 LEU A N 1
ATOM 902 C CA . LEU A 1 131 ? 66.889 16.484 13.718 1.00 40.52 131 LEU A CA 1
ATOM 903 C C . LEU A 1 131 ? 66.393 17.590 12.809 1.00 40.66 131 LEU A C 1
ATOM 904 O O . LEU A 1 131 ? 65.892 17.323 11.706 1.00 38.11 131 LEU A O 1
ATOM 909 N N . VAL A 1 132 ? 66.573 18.826 13.270 1.00 40.19 132 VAL A N 1
ATOM 910 C CA . VAL A 1 132 ? 66.238 20.015 12.516 1.00 36.85 132 VAL A CA 1
ATOM 911 C C . VAL A 1 132 ? 67.530 20.634 12.029 1.00 36.85 132 VAL A C 1
ATOM 912 O O . VAL A 1 132 ? 68.398 20.980 12.830 1.00 37.25 132 VAL A O 1
ATOM 916 N N . GLY A 1 133 ? 67.641 20.759 10.708 1.00 37.00 133 GLY A N 1
ATOM 917 C CA . GLY A 1 133 ? 68.798 21.313 10.038 1.00 35.93 133 GLY A CA 1
ATOM 918 C C . GLY A 1 133 ? 68.421 22.656 9.441 1.00 36.06 133 GLY A C 1
ATOM 919 O O . GLY A 1 133 ? 67.429 22.753 8.728 1.00 34.87 133 GLY A O 1
ATOM 920 N N . ILE A 1 134 ? 69.218 23.685 9.746 1.00 33.31 134 ILE A N 1
ATOM 921 C CA . ILE A 1 134 ? 69.057 25.007 9.187 1.00 33.56 134 ILE A CA 1
ATOM 922 C C . ILE A 1 134 ? 70.261 25.202 8.286 1.00 32.67 134 ILE A C 1
ATOM 923 O O . ILE A 1 134 ? 71.396 25.113 8.737 1.00 32.67 134 ILE A O 1
ATOM 928 N N . ALA A 1 135 ? 69.990 25.422 7.008 1.00 32.09 135 ALA A N 1
ATOM 929 C CA . ALA A 1 135 ? 70.998 25.480 5.965 1.00 33.04 135 ALA A CA 1
ATOM 930 C C . ALA A 1 135 ? 72.042 24.362 6.032 1.00 32.14 135 ALA A C 1
ATOM 931 O O . ALA A 1 135 ? 73.224 24.619 5.858 1.00 33.74 135 ALA A O 1
ATOM 933 N N . PRO A 1 136 ? 71.613 23.109 6.271 1.00 34.25 136 PRO A N 1
ATOM 934 C CA . PRO A 1 136 ? 72.600 22.035 6.458 1.00 34.57 136 PRO A CA 1
ATOM 935 C C . PRO A 1 136 ? 73.258 21.592 5.140 1.00 36.72 136 PRO A C 1
ATOM 936 O O . PRO A 1 136 ? 72.549 21.430 4.137 1.00 35.21 136 PRO A O 1
ATOM 940 N N . ASP A 1 137 ? 74.581 21.412 5.114 1.00 34.19 137 ASP A N 1
ATOM 941 C CA . ASP A 1 137 ? 75.223 20.898 3.887 1.00 34.50 137 ASP A CA 1
ATOM 942 C C . ASP A 1 137 ? 75.204 19.376 3.822 1.00 35.05 137 ASP A C 1
ATOM 943 O O . ASP A 1 137 ? 76.251 18.715 3.854 1.00 34.53 137 ASP A O 1
ATOM 948 N N . ASN A 1 138 ? 74.001 18.821 3.649 1.00 36.71 138 ASN A N 1
ATOM 949 C CA . ASN A 1 138 ? 73.775 17.361 3.827 1.00 35.96 138 ASN A CA 1
ATOM 950 C C . ASN A 1 138 ? 74.449 16.467 2.774 1.00 37.75 138 ASN A C 1
ATOM 951 O O . ASN A 1 138 ? 74.686 15.280 3.039 1.00 35.82 138 ASN A O 1
ATOM 956 N N . HIS A 1 139 ? 74.743 17.038 1.602 1.00 37.33 139 HIS A N 1
ATOM 957 C CA . HIS A 1 139 ? 75.580 16.382 0.583 1.00 40.79 139 HIS A CA 1
ATOM 958 C C . HIS A 1 139 ? 76.815 17.206 0.249 1.00 39.61 139 HIS A C 1
ATOM 959 O O . HIS A 1 139 ? 77.322 17.171 -0.871 1.00 42.01 139 HIS A O 1
ATOM 966 N N . GLY A 1 140 ? 77.316 17.910 1.258 1.00 40.30 140 GLY A N 1
ATOM 967 C CA . GLY A 1 140 ? 78.560 18.617 1.154 1.00 39.33 140 GLY A CA 1
ATOM 968 C C . GLY A 1 140 ? 78.399 19.888 0.384 1.00 38.27 140 GLY A C 1
ATOM 969 O O . GLY A 1 140 ? 77.285 20.292 0.098 1.00 39.79 140 GLY A O 1
ATOM 970 N N . THR A 1 141 ? 79.531 20.500 0.061 1.00 39.37 141 THR A N 1
ATOM 971 C CA . THR A 1 141 ? 79.601 21.797 -0.610 1.00 41.91 141 THR A CA 1
ATOM 972 C C . THR A 1 141 ? 80.969 21.888 -1.320 1.00 44.91 141 THR A C 1
ATOM 973 O O . THR A 1 141 ? 81.568 20.857 -1.612 1.00 48.46 141 THR A O 1
ATOM 977 N N . THR A 1 142 ? 81.456 23.094 -1.598 1.00 47.76 142 THR A N 1
ATOM 978 C CA . THR A 1 142 ? 82.810 23.297 -2.142 1.00 49.60 142 THR A CA 1
ATOM 979 C C . THR A 1 142 ? 83.662 24.159 -1.208 1.00 51.62 142 THR A C 1
ATOM 980 O O . THR A 1 142 ? 83.138 24.926 -0.368 1.00 45.55 142 THR A O 1
ATOM 984 N N . LEU A 1 143 ? 84.983 24.035 -1.363 1.00 49.83 143 LEU A N 1
ATOM 985 C CA . LEU A 1 143 ? 85.915 24.889 -0.631 1.00 49.52 143 LEU A CA 1
ATOM 986 C C . LEU A 1 143 ? 85.652 26.363 -0.945 1.00 46.47 143 LEU A C 1
ATOM 987 O O . LEU A 1 143 ? 85.746 27.204 -0.050 1.00 44.08 143 LEU A O 1
ATOM 992 N N . LEU A 1 144 ? 85.281 26.644 -2.196 1.00 45.25 144 LEU A N 1
ATOM 993 C CA . LEU A 1 144 ? 84.913 27.996 -2.659 1.00 46.90 144 LEU A CA 1
ATOM 994 C C . LEU A 1 144 ? 83.693 28.542 -1.913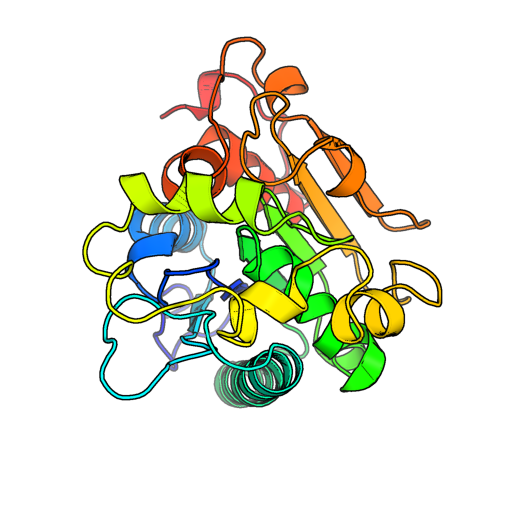 1.00 43.31 144 LEU A C 1
ATOM 995 O O . LEU A 1 144 ? 83.702 29.683 -1.436 1.00 40.82 144 LEU A O 1
ATOM 1000 N N . GLY A 1 145 ? 82.649 27.717 -1.837 1.00 40.83 145 GLY A N 1
ATOM 1001 C CA . GLY A 1 145 ? 81.478 28.001 -1.014 1.00 41.27 145 GLY A CA 1
ATOM 1002 C C . GLY A 1 145 ? 81.827 28.285 0.447 1.00 37.15 145 GLY A C 1
ATOM 1003 O O . GLY A 1 145 ? 81.353 29.264 1.023 1.00 32.20 145 GLY A O 1
ATOM 1004 N N . LEU A 1 146 ? 82.686 27.458 1.029 1.00 36.06 146 LEU A N 1
ATOM 1005 C CA . LEU A 1 146 ? 83.112 27.670 2.419 1.00 39.37 146 LEU A CA 1
ATOM 1006 C C . LEU A 1 146 ? 83.898 28.960 2.613 1.00 38.77 146 LEU A C 1
ATOM 1007 O O . LEU A 1 146 ? 83.778 29.597 3.669 1.00 37.05 146 LEU A O 1
ATOM 1012 N N . THR A 1 147 ? 84.660 29.377 1.597 1.00 38.70 147 THR A N 1
ATOM 1013 C CA . THR A 1 147 ? 85.347 30.673 1.649 1.00 40.71 147 THR A CA 1
ATOM 1014 C C . THR A 1 147 ? 84.366 31.850 1.742 1.00 39.76 147 THR A C 1
ATOM 1015 O O . THR A 1 147 ? 84.730 32.914 2.217 1.00 43.55 147 THR A O 1
ATOM 1019 N N . LYS A 1 148 ? 83.123 31.664 1.312 1.00 40.22 148 LYS A N 1
ATOM 1020 C CA . LYS A 1 148 ? 82.107 32.703 1.468 1.00 41.60 148 LYS A CA 1
ATOM 1021 C C . LYS A 1 148 ? 81.642 32.938 2.913 1.00 37.99 148 LYS A C 1
ATOM 1022 O O . LYS A 1 148 ? 80.974 33.942 3.183 1.00 35.66 148 LYS A O 1
ATOM 1028 N N . LEU A 1 149 ? 81.990 32.029 3.827 1.00 37.32 149 LEU A N 1
ATOM 1029 C CA . LEU A 1 149 ? 81.862 32.293 5.274 1.00 38.84 149 LEU A CA 1
ATOM 1030 C C . LEU A 1 149 ? 82.876 33.301 5.838 1.00 38.27 149 LEU A C 1
ATOM 1031 O O . LEU A 1 149 ? 82.586 33.975 6.823 1.00 38.24 149 LEU A O 1
ATOM 1036 N N . LEU A 1 150 ? 84.050 33.400 5.222 1.00 38.34 150 LEU A N 1
ATOM 1037 C CA . LEU A 1 150 ? 85.174 34.146 5.806 1.00 38.96 150 LEU A CA 1
ATOM 1038 C C . LEU A 1 150 ? 84.885 35.617 6.138 1.00 38.23 150 LEU A C 1
ATOM 1039 O O . LEU A 1 150 ? 85.313 36.102 7.190 1.00 38.38 150 LEU A O 1
ATOM 1044 N N . PRO A 1 151 ? 84.117 36.320 5.291 1.00 36.88 151 PRO A N 1
ATOM 1045 C CA . PRO A 1 151 ? 83.824 37.714 5.643 1.00 38.02 151 PRO A CA 1
ATOM 1046 C C . PRO A 1 151 ? 83.087 37.906 6.976 1.00 39.80 151 PRO A C 1
ATOM 1047 O O . PRO A 1 151 ? 83.121 39.005 7.540 1.00 39.98 151 PRO A O 1
ATOM 1051 N N . PHE A 1 152 ? 82.404 36.861 7.451 1.00 38.04 152 PHE A N 1
ATOM 1052 C CA . PHE A 1 152 ? 81.692 36.900 8.718 1.00 37.34 152 PHE A CA 1
ATOM 1053 C C . PHE A 1 152 ? 82.597 36.536 9.883 1.00 38.12 152 PHE A C 1
ATOM 1054 O O . PHE A 1 152 ? 82.297 36.877 11.016 1.00 39.13 152 PHE A O 1
ATOM 1062 N N . PHE A 1 153 ? 83.679 35.818 9.604 1.00 40.43 153 PHE A N 1
ATOM 1063 C CA . PHE A 1 153 ? 84.598 35.309 10.619 1.00 42.36 153 PHE A CA 1
ATOM 1064 C C . PHE A 1 153 ? 86.043 35.683 10.245 1.00 46.94 153 PHE A C 1
ATOM 1065 O O . PHE A 1 153 ? 86.902 34.814 10.124 1.00 46.92 153 PHE A O 1
ATOM 1073 N N . PRO A 1 154 ? 86.317 36.979 10.043 1.00 52.67 154 PRO A N 1
ATOM 1074 C CA . PRO A 1 154 ? 87.689 37.318 9.700 1.00 57.51 154 PRO A CA 1
ATOM 1075 C C . PRO A 1 154 ? 88.583 37.090 10.926 1.00 60.11 154 PRO A C 1
ATOM 1076 O O . PRO A 1 154 ? 88.135 37.192 12.079 1.00 60.47 154 PRO A O 1
ATOM 1080 N N . GLY A 1 155 ? 89.828 36.748 10.678 1.00 60.53 155 GLY A N 1
ATOM 1081 C CA . GLY A 1 155 ? 90.709 36.390 11.772 1.00 64.01 155 GLY A CA 1
ATOM 1082 C C . GLY A 1 155 ? 90.879 34.896 11.881 1.00 60.18 155 GLY A C 1
ATOM 1083 O O . GLY A 1 155 ? 91.909 34.448 12.377 1.00 64.17 155 GLY A O 1
ATOM 1084 N N . VAL A 1 156 ? 89.882 34.123 11.437 1.00 53.99 156 VAL A N 1
ATOM 1085 C CA . VAL A 1 156 ? 90.042 32.678 11.316 1.00 51.40 156 VAL A CA 1
ATOM 1086 C C . VAL A 1 156 ? 90.877 32.306 10.070 1.00 49.11 156 VAL A C 1
ATOM 1087 O O . VAL A 1 156 ? 91.470 31.223 10.031 1.00 48.83 156 VAL A O 1
ATOM 1091 N N . GLU A 1 157 ? 90.902 33.180 9.063 1.00 49.25 157 GLU A N 1
ATOM 1092 C CA . GLU A 1 157 ? 91.541 32.866 7.775 1.00 54.80 157 GLU A CA 1
ATOM 1093 C C . GLU A 1 157 ? 93.020 32.441 7.906 1.00 54.43 157 GLU A C 1
ATOM 1094 O O . GLU A 1 157 ? 93.452 31.444 7.309 1.00 53.05 157 GLU A O 1
ATOM 1100 N N . LYS A 1 158 ? 93.777 33.171 8.721 1.00 54.13 158 LYS A N 1
ATOM 1101 C CA . LYS A 1 158 ? 95.196 32.846 8.936 1.00 54.45 158 LYS A CA 1
ATOM 1102 C C . LYS A 1 158 ? 95.444 31.480 9.595 1.00 50.58 158 LYS A C 1
ATOM 1103 O O . LYS A 1 158 ? 96.518 30.931 9.439 1.00 54.40 158 LYS A O 1
ATOM 1109 N N . PHE A 1 159 ? 94.448 30.903 10.271 1.00 47.31 159 PHE A N 1
ATOM 1110 C CA . PHE A 1 159 ? 94.613 29.585 10.908 1.00 46.62 159 PHE A CA 1
ATOM 1111 C C . PHE A 1 159 ? 94.101 28.388 10.139 1.00 44.94 159 PHE A C 1
ATOM 1112 O O . PHE A 1 159 ? 94.042 27.309 10.706 1.00 47.75 159 PHE A O 1
ATOM 1120 N N . ILE A 1 160 ? 93.743 28.551 8.865 1.00 48.92 160 ILE A N 1
ATOM 1121 C CA . ILE A 1 160 ? 93.142 27.450 8.093 1.00 49.71 160 ILE A CA 1
ATOM 1122 C C . ILE A 1 160 ? 93.721 27.345 6.691 1.00 49.93 160 ILE A C 1
ATOM 1123 O O . ILE A 1 160 ? 94.441 28.224 6.235 1.00 49.49 160 ILE A O 1
ATOM 1128 N N . SER A 1 161 ? 93.420 26.232 6.036 1.00 49.15 161 SER A N 1
ATOM 1129 C CA . SER A 1 161 ? 93.820 26.003 4.650 1.00 50.74 161 SER A CA 1
ATOM 1130 C C . SER A 1 161 ? 92.828 25.044 4.024 1.00 50.69 161 SER A C 1
ATOM 1131 O O . SER A 1 161 ? 91.923 24.544 4.699 1.00 46.91 161 SER A O 1
ATOM 1134 N N . ASP A 1 162 ? 93.043 24.750 2.748 1.00 52.84 162 ASP A N 1
ATOM 1135 C CA . ASP A 1 162 ? 92.302 23.687 2.054 1.00 54.36 162 ASP A CA 1
ATOM 1136 C C . ASP A 1 162 ? 92.393 22.322 2.744 1.00 53.31 162 ASP A C 1
ATOM 1137 O O . ASP A 1 162 ? 91.505 21.506 2.568 1.00 58.85 162 ASP A O 1
ATOM 1142 N N . ASN A 1 163 ? 93.449 22.077 3.522 1.00 51.04 163 ASN A N 1
ATOM 1143 C CA . ASN A 1 163 ? 93.607 20.816 4.254 1.00 52.65 163 ASN A CA 1
ATOM 1144 C C . ASN A 1 163 ? 93.043 20.802 5.674 1.00 48.14 163 ASN A C 1
ATOM 1145 O O . ASN A 1 163 ? 93.160 19.784 6.358 1.00 46.92 163 ASN A O 1
ATOM 1150 N N . THR A 1 164 ? 92.463 21.906 6.146 1.00 46.70 164 THR A N 1
ATOM 1151 C CA . THR A 1 164 ? 91.868 21.919 7.496 1.00 46.56 164 THR A CA 1
ATOM 1152 C C . THR A 1 164 ? 90.732 20.888 7.436 1.00 46.18 164 THR A C 1
ATOM 1153 O O . THR A 1 164 ? 89.893 20.993 6.550 1.00 42.46 164 THR A O 1
ATOM 1157 N N . PRO A 1 165 ? 90.767 19.849 8.303 1.00 46.99 165 PRO A N 1
ATOM 1158 C CA . PRO A 1 165 ? 89.926 18.654 8.081 1.00 47.21 165 PRO A CA 1
ATOM 1159 C C . PRO A 1 165 ? 88.412 18.898 8.118 1.00 47.48 165 PRO A C 1
ATOM 1160 O O . PRO A 1 165 ? 87.704 18.337 7.305 1.00 44.29 165 PRO A O 1
ATOM 1164 N N . GLY A 1 166 ? 87.945 19.713 9.065 1.00 44.13 166 GLY A N 1
ATOM 1165 C CA . GLY A 1 166 ? 86.562 20.167 9.104 1.00 43.83 166 GLY A CA 1
ATOM 1166 C C . GLY A 1 166 ? 86.054 20.843 7.833 1.00 43.32 166 GLY A C 1
ATOM 1167 O O . GLY A 1 166 ? 84.866 20.794 7.552 1.00 45.16 166 GLY A O 1
ATOM 1168 N N . LEU A 1 167 ? 86.944 21.472 7.062 1.00 43.00 167 LEU A N 1
ATOM 1169 C CA . LEU A 1 167 ? 86.587 22.035 5.762 1.00 40.78 167 LEU A CA 1
ATOM 1170 C C . LEU A 1 167 ? 86.666 21.011 4.633 1.00 45.77 167 LEU A C 1
ATOM 1171 O O . LEU A 1 167 ? 85.745 20.944 3.789 1.00 46.64 167 LEU A O 1
ATOM 1176 N N . ALA A 1 168 ? 87.744 20.214 4.603 1.00 43.16 168 ALA A N 1
ATOM 1177 C CA . ALA A 1 168 ? 87.940 19.243 3.518 1.00 43.84 168 ALA A CA 1
ATOM 1178 C C . ALA A 1 168 ? 86.892 18.130 3.553 1.00 42.38 168 ALA A C 1
ATOM 1179 O O . ALA A 1 168 ? 86.453 17.657 2.508 1.00 43.33 168 ALA A O 1
ATOM 1181 N N . ASP A 1 169 ? 86.510 17.723 4.763 1.00 41.89 169 ASP A N 1
ATOM 1182 C CA . ASP A 1 169 ? 85.461 16.740 4.976 1.00 43.70 169 ASP A CA 1
ATOM 1183 C C . ASP A 1 169 ? 84.078 17.193 4.472 1.00 44.89 169 ASP A C 1
ATOM 1184 O O . ASP A 1 169 ? 83.235 16.355 4.193 1.00 50.08 169 ASP A O 1
ATOM 1189 N N . GLN A 1 170 ? 83.833 18.498 4.385 1.00 45.29 170 GLN A N 1
ATOM 1190 C CA . GLN A 1 170 ? 82.565 19.011 3.850 1.00 45.24 170 GLN A CA 1
ATOM 1191 C C . GLN A 1 170 ? 82.511 19.060 2.313 1.00 44.49 170 GLN A C 1
ATOM 1192 O O . GLN A 1 170 ? 81.447 19.349 1.762 1.00 43.07 170 GLN A O 1
ATOM 1198 N N . VAL A 1 171 ? 83.620 18.792 1.623 1.00 42.69 171 VAL A N 1
ATOM 1199 C CA . VAL A 1 171 ? 83.646 18.945 0.161 1.00 46.01 171 VAL A CA 1
ATOM 1200 C C . VAL A 1 171 ? 82.863 17.800 -0.478 1.00 45.78 171 VAL A C 1
ATOM 1201 O O . VAL A 1 171 ? 83.079 16.642 -0.129 1.00 47.66 171 VAL A O 1
ATOM 1205 N N . ALA A 1 172 ? 81.922 18.121 -1.370 1.00 47.79 172 ALA A N 1
ATOM 1206 C CA . ALA A 1 172 ? 81.159 17.063 -2.075 1.00 50.25 172 ALA A CA 1
ATOM 1207 C C . ALA A 1 172 ? 82.155 16.173 -2.800 1.00 48.11 172 ALA A C 1
ATOM 1208 O O . ALA A 1 172 ? 83.022 16.680 -3.516 1.00 46.94 172 ALA A O 1
ATOM 1210 N N . GLY A 1 173 ? 82.069 14.869 -2.545 1.00 50.25 173 GLY A N 1
ATOM 1211 C CA . GLY A 1 173 ? 82.998 13.880 -3.101 1.00 49.27 173 GLY A CA 1
ATOM 1212 C C . GLY A 1 173 ? 84.141 13.487 -2.176 1.00 52.11 173 GLY A C 1
ATOM 1213 O O . GLY A 1 173 ? 84.919 12.595 -2.511 1.00 48.32 173 GLY A O 1
ATOM 1214 N N . SER A 1 174 ? 84.249 14.126 -1.005 1.00 54.08 174 SER A N 1
ATOM 1215 C CA . SER A 1 174 ? 85.293 13.777 -0.037 1.00 48.58 174 SER A CA 1
ATOM 1216 C C . SER A 1 174 ? 85.088 12.355 0.456 1.00 47.64 174 SER A C 1
ATOM 1217 O O . SER A 1 174 ? 84.001 11.793 0.298 1.00 48.18 174 SER A O 1
ATOM 1220 N N . PRO A 1 175 ? 86.125 11.770 1.073 1.00 47.52 175 PRO A N 1
ATOM 1221 C CA . PRO A 1 175 ? 85.889 10.481 1.707 1.00 45.96 175 PRO A CA 1
ATOM 1222 C C . PRO A 1 175 ? 84.777 10.562 2.741 1.00 46.26 175 PRO A C 1
ATOM 1223 O O . PRO A 1 175 ? 83.964 9.644 2.820 1.00 44.76 175 PRO A O 1
ATOM 1227 N N . PHE A 1 176 ? 84.718 11.654 3.506 1.00 46.34 176 PHE A N 1
ATOM 1228 C CA . PHE A 1 176 ? 83.704 11.772 4.557 1.00 46.29 176 PHE A CA 1
ATOM 1229 C C . PHE A 1 176 ? 82.266 11.829 4.004 1.00 47.27 176 PHE A C 1
ATOM 1230 O O . PHE A 1 176 ? 81.382 11.116 4.490 1.00 45.03 176 PHE A O 1
ATOM 1238 N N . ILE A 1 177 ? 82.031 12.709 3.032 1.00 48.72 177 ILE A N 1
ATOM 1239 C CA . ILE A 1 177 ? 80.694 12.876 2.444 1.00 48.59 177 ILE A CA 1
ATOM 1240 C C . ILE A 1 177 ? 80.280 11.575 1.728 1.00 50.75 177 ILE A C 1
ATOM 1241 O O . ILE A 1 177 ? 79.145 11.110 1.901 1.00 47.94 177 ILE A O 1
ATOM 1246 N N . THR A 1 178 ? 81.211 10.973 0.984 1.00 50.41 178 THR A N 1
ATOM 1247 C CA . THR A 1 178 ? 80.977 9.661 0.337 1.00 51.14 178 THR A CA 1
ATOM 1248 C C . THR A 1 178 ? 80.479 8.595 1.330 1.00 47.11 178 THR A C 1
ATOM 1249 O O . THR A 1 178 ? 79.468 7.934 1.096 1.00 47.77 178 THR A O 1
ATOM 1253 N N . LYS A 1 179 ? 81.176 8.455 2.449 1.00 48.43 179 LYS A N 1
ATOM 1254 C CA . LYS A 1 179 ? 80.769 7.508 3.485 1.00 50.28 179 LYS A CA 1
ATOM 1255 C C . LYS A 1 179 ? 79.385 7.840 4.000 1.00 49.87 179 LYS A C 1
ATOM 1256 O O . LYS A 1 179 ? 78.513 6.974 4.036 1.00 48.73 179 LYS A O 1
ATOM 1262 N N . LEU A 1 180 ? 79.198 9.097 4.400 1.00 47.39 180 LEU A N 1
ATOM 1263 C CA . LEU A 1 180 ? 77.949 9.541 5.025 1.00 46.03 180 LEU A CA 1
ATOM 1264 C C . LEU A 1 180 ? 76.698 9.288 4.190 1.00 44.44 180 LEU A C 1
ATOM 1265 O O . LEU A 1 180 ? 75.657 8.916 4.741 1.00 42.56 180 LEU A O 1
ATOM 1270 N N . THR A 1 181 ? 76.797 9.508 2.880 1.00 46.28 181 THR A N 1
ATOM 1271 C CA . THR A 1 181 ? 75.637 9.460 1.991 1.00 49.04 181 THR A CA 1
ATOM 1272 C C . THR A 1 181 ? 75.609 8.271 1.004 1.00 53.19 181 THR A C 1
ATOM 1273 O O . THR A 1 181 ? 74.853 8.305 0.028 1.00 57.45 181 THR A O 1
ATOM 1277 N N . ALA A 1 182 ? 76.421 7.239 1.251 1.00 56.29 182 ALA A N 1
ATOM 1278 C CA . ALA A 1 182 ? 76.408 5.995 0.450 1.00 56.75 182 ALA A CA 1
ATOM 1279 C C . ALA A 1 182 ? 75.028 5.304 0.421 1.00 55.04 182 ALA A C 1
ATOM 1280 O O . ALA A 1 182 ? 74.555 4.892 -0.639 1.00 53.04 182 ALA A O 1
ATOM 1282 N N . GLY A 1 183 ? 74.399 5.181 1.589 1.00 52.00 183 GLY A N 1
ATOM 1283 C CA . GLY A 1 183 ? 73.026 4.699 1.692 1.00 50.64 183 GLY A CA 1
ATOM 1284 C C . GLY A 1 183 ? 72.027 5.840 1.590 1.00 50.85 183 GLY A C 1
ATOM 1285 O O . GLY A 1 183 ? 72.306 6.883 0.999 1.00 56.75 183 GLY A O 1
ATOM 1286 N N . GLY A 1 184 ? 70.854 5.640 2.169 1.00 49.35 184 GLY A N 1
ATOM 1287 C CA . GLY A 1 184 ? 69.816 6.666 2.194 1.00 51.56 184 GLY A CA 1
ATOM 1288 C C . GLY A 1 184 ? 70.132 7.767 3.193 1.00 52.48 184 GLY A C 1
ATOM 1289 O O . GLY A 1 184 ? 70.933 7.577 4.108 1.00 47.18 184 GLY A O 1
ATOM 1290 N N . ASP A 1 185 ? 69.484 8.916 3.010 1.00 48.69 185 ASP A N 1
ATOM 1291 C CA . ASP A 1 185 ? 69.695 10.078 3.868 1.00 42.65 185 ASP A CA 1
ATOM 1292 C C . ASP 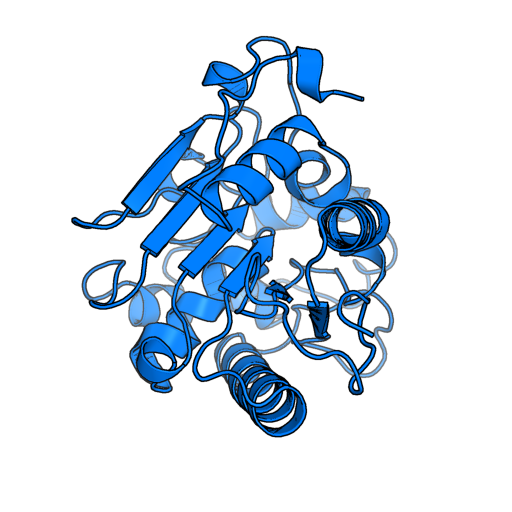A 1 185 ? 69.257 9.861 5.313 1.00 44.18 185 ASP A C 1
ATOM 1293 O O . ASP A 1 185 ? 69.869 10.409 6.236 1.00 41.18 185 ASP A O 1
ATOM 1298 N N . THR A 1 186 ? 68.185 9.093 5.502 1.00 44.57 186 THR A N 1
ATOM 1299 C CA . THR A 1 186 ? 67.551 8.987 6.804 1.00 45.40 186 THR A CA 1
ATOM 1300 C C . THR A 1 186 ? 67.729 7.641 7.491 1.00 45.63 186 THR A C 1
ATOM 1301 O O . THR A 1 186 ? 68.161 6.655 6.912 1.00 43.05 186 THR A O 1
ATOM 1305 N N . VAL A 1 187 ? 67.415 7.656 8.771 1.00 46.82 187 VAL A N 1
ATOM 1306 C CA . VAL A 1 187 ? 67.486 6.515 9.646 1.00 48.83 187 VAL A CA 1
ATOM 1307 C C . VAL A 1 187 ? 66.060 6.404 10.180 1.00 48.83 187 VAL A C 1
ATOM 1308 O O . VAL A 1 187 ? 65.439 7.426 10.467 1.00 49.64 187 VAL A O 1
ATOM 1312 N N . PRO A 1 188 ? 65.516 5.174 10.284 1.00 54.33 188 PRO A N 1
ATOM 1313 C CA . PRO A 1 188 ? 64.153 5.049 10.830 1.00 53.87 188 PRO A CA 1
ATOM 1314 C C . PRO A 1 188 ? 64.109 5.413 12.331 1.00 52.14 188 PRO A C 1
ATOM 1315 O O . PRO A 1 188 ? 65.110 5.235 13.042 1.00 51.85 188 PRO A O 1
ATOM 1319 N N . GLY A 1 189 ? 62.968 5.938 12.777 1.00 51.37 189 GLY A N 1
ATOM 1320 C CA . GLY A 1 189 ? 62.779 6.417 14.153 1.00 52.71 189 GLY A CA 1
ATOM 1321 C C . GLY A 1 189 ? 62.905 7.930 14.339 1.00 55.18 189 GLY A C 1
ATOM 1322 O O . GLY A 1 189 ? 62.545 8.439 15.401 1.00 58.89 189 GLY A O 1
ATOM 1323 N N . VAL A 1 190 ? 63.398 8.654 13.325 1.00 50.73 190 VAL A N 1
ATOM 1324 C CA . VAL A 1 190 ? 63.741 10.080 13.472 1.00 48.36 190 VAL A CA 1
ATOM 1325 C C . VAL A 1 190 ? 62.921 10.967 12.534 1.00 46.80 190 VAL A C 1
ATOM 1326 O O . VAL A 1 190 ? 62.740 10.645 11.353 1.00 47.52 190 VAL A O 1
ATOM 1330 N N . ARG A 1 191 ? 62.427 12.083 13.067 1.00 45.05 191 ARG A N 1
ATOM 1331 C CA . ARG A 1 191 ? 61.728 13.081 12.264 1.00 50.38 191 ARG A CA 1
ATOM 1332 C C . ARG A 1 191 ? 62.691 14.201 11.861 1.00 47.54 191 ARG A C 1
ATOM 1333 O O . ARG A 1 191 ? 63.245 14.901 12.703 1.00 47.20 191 ARG A O 1
ATOM 1341 N N . TYR A 1 192 ? 62.880 14.344 10.554 1.00 44.10 192 TYR A N 1
ATOM 1342 C CA . TYR A 1 192 ? 63.844 15.264 9.976 1.00 41.85 192 TYR A CA 1
ATOM 1343 C C . TYR A 1 192 ? 63.136 16.460 9.392 1.00 42.15 192 TYR A C 1
ATOM 1344 O O . TYR A 1 192 ? 62.169 16.290 8.634 1.00 40.71 192 TYR A O 1
ATOM 1353 N N . THR A 1 193 ? 63.630 17.658 9.718 1.00 40.95 193 THR A N 1
ATOM 1354 C CA . THR A 1 193 ? 63.198 18.906 9.064 1.00 39.71 193 THR A CA 1
ATOM 1355 C C . THR A 1 193 ? 64.447 19.620 8.511 1.00 39.41 193 THR A C 1
ATOM 1356 O O . THR A 1 193 ? 65.526 19.562 9.105 1.00 38.18 193 THR A O 1
ATOM 1360 N N . VAL A 1 194 ? 64.303 20.229 7.340 1.00 37.26 194 VAL A N 1
ATOM 1361 C CA . VAL A 1 194 ? 65.350 21.036 6.738 1.00 37.36 194 VAL A CA 1
ATOM 1362 C C . VAL A 1 194 ? 64.718 22.370 6.351 1.00 38.60 194 VAL A C 1
ATOM 1363 O O . VAL A 1 194 ? 63.660 22.410 5.718 1.00 39.63 194 VAL A O 1
ATOM 1367 N N . ILE A 1 195 ? 65.362 23.455 6.776 1.00 37.01 195 ILE A N 1
ATOM 1368 C CA . ILE A 1 195 ? 64.955 24.794 6.425 1.00 32.61 195 ILE A CA 1
ATOM 1369 C C . ILE A 1 195 ? 66.134 25.373 5.655 1.00 33.06 195 ILE A C 1
ATOM 1370 O O . ILE A 1 195 ? 67.244 25.481 6.183 1.00 32.99 195 ILE A O 1
ATOM 1375 N N . ALA A 1 196 ? 65.872 25.726 4.396 1.00 33.65 196 ALA A N 1
ATOM 1376 C CA . ALA A 1 196 ? 66.852 26.237 3.477 1.00 32.44 196 ALA A CA 1
ATOM 1377 C C . ALA A 1 196 ? 66.387 27.565 2.929 1.00 34.05 196 ALA A C 1
ATOM 1378 O O . ALA A 1 196 ? 65.181 27.872 2.939 1.00 34.68 196 ALA A O 1
ATOM 1380 N N . THR A 1 197 ? 67.355 28.335 2.435 1.00 32.51 197 THR A N 1
ATOM 1381 C CA . THR A 1 197 ? 67.094 29.622 1.780 1.00 34.37 197 THR A CA 1
ATOM 1382 C C . THR A 1 197 ? 67.668 29.582 0.355 1.00 36.94 197 THR A C 1
ATOM 1383 O O . THR A 1 197 ? 68.794 29.101 0.113 1.00 34.51 197 THR A O 1
ATOM 1387 N N . LYS A 1 198 ? 66.906 30.134 -0.576 1.00 38.07 198 LYS A N 1
ATOM 1388 C CA . LYS A 1 198 ? 67.263 30.110 -1.980 1.00 42.32 198 LYS A CA 1
ATOM 1389 C C . LYS A 1 198 ? 68.388 31.095 -2.240 1.00 40.49 198 LYS A C 1
ATOM 1390 O O . LYS A 1 198 ? 69.007 31.027 -3.271 1.00 43.26 198 LYS A O 1
ATOM 1396 N N . TYR A 1 199 ? 68.640 32.022 -1.309 1.00 42.51 199 TYR A N 1
ATOM 1397 C CA . TYR A 1 199 ? 69.774 32.943 -1.423 1.00 42.67 199 TYR A CA 1
ATOM 1398 C C . TYR A 1 199 ? 71.044 32.404 -0.741 1.00 41.81 199 TYR A C 1
ATOM 1399 O O . TYR A 1 199 ? 71.982 33.168 -0.504 1.00 43.93 199 TYR A O 1
ATOM 1408 N N . ASP A 1 200 ? 71.090 31.096 -0.456 1.00 37.90 200 ASP A N 1
ATOM 1409 C CA . ASP A 1 200 ? 72.285 30.485 0.110 1.00 37.34 200 ASP A CA 1
ATOM 1410 C C . ASP A 1 200 ? 73.461 30.611 -0.862 1.00 36.54 200 ASP A C 1
ATOM 1411 O O . ASP A 1 200 ? 73.405 30.113 -1.969 1.00 35.60 200 ASP A O 1
ATOM 1416 N N . GLN A 1 201 ? 74.524 31.276 -0.411 1.00 35.86 201 GLN A N 1
ATOM 1417 C CA . GLN A 1 201 ? 75.749 31.478 -1.200 1.00 35.38 201 GLN A CA 1
ATOM 1418 C C . GLN A 1 201 ? 76.880 30.480 -0.897 1.00 35.51 201 GLN A C 1
ATOM 1419 O O . GLN A 1 201 ? 77.877 30.442 -1.618 1.00 37.68 201 GLN A O 1
ATOM 1425 N N . VAL A 1 202 ? 76.734 29.711 0.184 1.00 36.18 202 VAL A N 1
ATOM 1426 C CA . VAL A 1 202 ? 77.779 28.813 0.719 1.00 35.88 202 VAL A CA 1
ATOM 1427 C C . VAL A 1 202 ? 77.592 27.365 0.282 1.00 37.44 202 VAL A C 1
ATOM 1428 O O . VAL A 1 202 ? 78.571 26.650 0.091 1.00 36.52 202 VAL A O 1
ATOM 1432 N N . VAL A 1 203 ? 76.333 26.930 0.190 1.00 41.61 203 VAL A N 1
ATOM 1433 C CA . VAL A 1 203 ? 75.962 25.529 -0.027 1.00 41.20 203 VAL A CA 1
ATOM 1434 C C . VAL A 1 203 ? 74.991 25.531 -1.187 1.00 42.42 203 VAL A C 1
ATOM 1435 O O . VAL A 1 203 ? 73.782 25.713 -0.993 1.00 43.84 203 VAL A O 1
ATOM 1439 N N . THR A 1 204 ? 75.540 25.372 -2.386 1.00 42.67 204 THR A N 1
ATOM 1440 C CA . THR A 1 204 ? 74.773 25.429 -3.615 1.00 45.38 204 THR A CA 1
ATOM 1441 C C . THR A 1 204 ? 74.996 24.160 -4.459 1.00 47.44 204 THR A C 1
ATOM 1442 O O . THR A 1 204 ? 76.033 23.500 -4.322 1.00 46.75 204 THR A O 1
ATOM 1446 N N . PRO A 1 205 ? 74.024 23.792 -5.299 1.00 48.52 205 PRO A N 1
ATOM 1447 C CA . PRO A 1 205 ? 72.680 24.395 -5.324 1.00 46.23 205 PRO A CA 1
ATOM 1448 C C . PRO A 1 205 ? 71.970 24.102 -4.000 1.00 42.95 205 PRO A C 1
ATOM 1449 O O . PRO A 1 205 ? 72.227 23.063 -3.384 1.00 42.84 205 PRO A O 1
ATOM 1453 N N . TYR A 1 206 ? 71.141 25.035 -3.538 1.00 41.59 206 TYR A N 1
ATOM 1454 C CA . TYR A 1 206 ? 70.589 24.952 -2.169 1.00 40.85 206 TYR A CA 1
ATOM 1455 C C . TYR A 1 206 ? 69.737 23.698 -1.923 1.00 40.16 206 TYR A C 1
ATOM 1456 O O . TYR A 1 206 ? 69.623 23.247 -0.786 1.00 37.60 206 TYR A O 1
ATOM 1465 N N . ARG A 1 207 ? 69.137 23.165 -2.990 1.00 39.58 207 ARG A N 1
ATOM 1466 C CA . ARG A 1 207 ? 68.398 21.885 -2.963 1.00 44.04 207 ARG A CA 1
ATOM 1467 C C . ARG A 1 207 ? 69.181 20.681 -2.433 1.00 38.06 207 ARG A C 1
ATOM 1468 O O . ARG A 1 207 ? 68.585 19.799 -1.842 1.00 37.86 207 ARG A O 1
ATOM 1476 N N . THR A 1 208 ? 70.500 20.671 -2.598 1.00 35.25 208 THR A N 1
ATOM 1477 C CA . THR A 1 208 ? 71.335 19.622 -2.007 1.00 38.20 208 THR A CA 1
ATOM 1478 C C . THR A 1 208 ? 71.333 19.625 -0.464 1.00 38.02 208 THR A C 1
ATOM 1479 O O . THR A 1 208 ? 71.820 18.677 0.161 1.00 35.65 208 THR A O 1
ATOM 1483 N N . GLN A 1 209 ? 70.795 20.680 0.145 1.00 37.16 209 GLN A N 1
ATOM 1484 C CA . GLN A 1 209 ? 70.617 20.729 1.595 1.00 37.51 209 GLN A CA 1
ATOM 1485 C C . GLN A 1 209 ? 69.469 19.824 2.035 1.00 37.93 209 GLN A C 1
ATOM 1486 O O . GLN A 1 209 ? 69.492 19.284 3.136 1.00 34.82 209 GLN A O 1
ATOM 1492 N N . TYR A 1 210 ? 68.470 19.674 1.159 1.00 39.83 210 TYR A N 1
ATOM 1493 C CA . TYR A 1 210 ? 67.290 18.859 1.435 1.00 39.00 210 TYR A CA 1
ATOM 1494 C C . TYR A 1 210 ? 67.621 17.387 1.627 1.00 37.63 210 TYR A C 1
ATOM 1495 O O . TYR A 1 210 ? 68.517 16.859 0.980 1.00 35.29 210 TYR A O 1
ATOM 1504 N N . LEU A 1 211 ? 66.877 16.753 2.534 1.00 36.52 211 LEU A N 1
ATOM 1505 C CA . LEU A 1 211 ? 66.964 15.330 2.786 1.00 38.04 211 LEU A CA 1
ATOM 1506 C C . LEU A 1 211 ? 65.817 14.587 2.082 1.00 38.71 211 LEU A C 1
ATOM 1507 O O . LEU A 1 211 ? 64.808 15.163 1.700 1.00 35.90 211 LEU A O 1
ATOM 1512 N N . ASP A 1 212 ? 66.000 13.288 1.922 1.00 43.08 212 ASP A N 1
ATOM 1513 C CA . ASP A 1 212 ? 65.018 12.425 1.288 1.00 42.16 212 ASP A CA 1
ATOM 1514 C C . ASP A 1 212 ? 64.708 11.248 2.198 1.00 42.30 212 ASP A C 1
ATOM 1515 O O . ASP A 1 212 ? 65.607 10.632 2.767 1.00 41.14 212 ASP A O 1
ATOM 1520 N N . GLY A 1 213 ? 63.431 10.923 2.287 1.00 43.57 213 GLY A N 1
ATOM 1521 C CA . GLY A 1 213 ? 62.970 9.801 3.076 1.00 46.98 213 GLY A CA 1
ATOM 1522 C C . GLY A 1 213 ? 61.495 9.959 3.389 1.00 50.91 213 GLY A C 1
ATOM 1523 O O . GLY A 1 213 ? 60.914 11.030 3.155 1.00 50.12 213 GLY A O 1
ATOM 1524 N N . PRO A 1 214 ? 60.873 8.899 3.932 1.00 53.36 214 PRO A N 1
ATOM 1525 C CA . PRO A 1 214 ? 59.468 9.010 4.319 1.00 54.51 214 PRO A CA 1
ATOM 1526 C C . PRO A 1 214 ? 59.202 10.007 5.462 1.00 55.08 214 PRO A C 1
ATOM 1527 O O . PRO A 1 214 ? 58.112 10.583 5.492 1.00 53.71 214 PRO A O 1
ATOM 1531 N N . ASN A 1 215 ? 60.167 10.216 6.371 1.00 53.23 215 ASN A N 1
ATOM 1532 C CA . ASN A 1 215 ? 59.944 11.086 7.553 1.00 56.16 215 ASN A CA 1
ATOM 1533 C C . ASN A 1 215 ? 60.726 12.401 7.505 1.00 54.20 215 ASN A C 1
ATOM 1534 O O . ASN A 1 215 ? 61.314 12.835 8.514 1.00 50.97 215 ASN A O 1
ATOM 1539 N N . VAL A 1 216 ? 60.681 13.036 6.335 1.00 49.26 216 VAL A N 1
ATOM 1540 C CA . VAL A 1 216 ? 61.395 14.275 6.061 1.00 47.54 216 VAL A CA 1
ATOM 1541 C C . VAL A 1 216 ? 60.427 15.379 5.678 1.00 47.07 216 VAL A C 1
ATOM 1542 O O . VAL A 1 216 ? 59.506 15.149 4.903 1.00 43.33 216 VAL A O 1
ATOM 1546 N N . ARG A 1 217 ? 60.653 16.577 6.222 1.00 47.89 217 ARG A N 1
ATOM 1547 C CA . ARG A 1 217 ? 59.962 17.766 5.780 1.00 45.79 217 ARG A CA 1
ATOM 1548 C C . ARG A 1 217 ? 60.994 18.792 5.319 1.00 43.42 217 ARG A C 1
ATOM 1549 O O . ARG A 1 217 ? 61.773 19.270 6.121 1.00 43.68 217 ARG A O 1
ATOM 1557 N N . ASN A 1 218 ? 60.987 19.128 4.033 1.00 39.95 218 ASN A N 1
ATOM 1558 C CA . ASN A 1 218 ? 61.892 20.130 3.491 1.00 41.12 218 ASN A CA 1
ATOM 1559 C C . ASN A 1 218 ? 61.108 21.404 3.293 1.00 40.68 218 ASN A C 1
ATOM 1560 O O . ASN A 1 218 ? 60.057 21.378 2.686 1.00 41.18 218 ASN A O 1
ATOM 1565 N N . VAL A 1 219 ? 61.658 22.516 3.776 1.00 38.95 219 VAL A N 1
ATOM 1566 C CA . VAL A 1 219 ? 60.989 23.801 3.795 1.00 38.29 219 VAL A CA 1
ATOM 1567 C C . VAL A 1 219 ? 61.884 24.872 3.184 1.00 37.65 219 VAL A C 1
ATOM 1568 O O . VAL A 1 219 ? 63.072 25.000 3.537 1.00 35.10 219 VAL A O 1
ATOM 1572 N N . LEU A 1 220 ? 61.309 25.622 2.256 1.00 38.31 220 LEU A N 1
ATOM 1573 C CA . LEU A 1 220 ? 61.964 26.744 1.636 1.00 40.32 220 LEU A CA 1
ATOM 1574 C C . LEU A 1 220 ? 61.523 27.989 2.392 1.00 40.31 220 LEU A C 1
ATOM 1575 O O . LEU A 1 220 ? 60.321 28.297 2.447 1.00 39.37 220 LEU A O 1
ATOM 1580 N N . LEU A 1 221 ? 62.498 28.697 2.964 1.00 37.33 221 LEU A N 1
ATOM 1581 C CA . LEU A 1 221 ? 62.244 29.900 3.763 1.00 38.29 221 LEU A CA 1
ATOM 1582 C C . LEU A 1 221 ? 61.378 30.944 3.049 1.00 37.12 221 LEU A C 1
ATOM 1583 O O . LEU A 1 221 ? 60.541 31.610 3.672 1.00 36.21 221 LEU A O 1
ATOM 1588 N N . GLN A 1 222 ? 61.591 31.092 1.749 1.00 37.76 222 GLN A N 1
ATOM 1589 C CA . GLN A 1 222 ? 60.861 32.074 0.978 1.00 39.41 222 GLN A CA 1
ATOM 1590 C C . GLN A 1 222 ? 59.385 31.649 0.746 1.00 42.18 222 GLN A C 1
ATOM 1591 O O . GLN A 1 222 ? 58.561 32.515 0.487 1.00 41.74 222 GLN A O 1
ATOM 1597 N N . ASP A 1 223 ? 59.052 30.354 0.874 1.00 41.91 223 ASP A N 1
ATOM 1598 C CA . ASP A 1 223 ? 57.636 29.914 0.904 1.00 44.41 223 ASP A CA 1
ATOM 1599 C C . ASP A 1 223 ? 56.918 30.434 2.136 1.00 45.78 223 ASP A C 1
ATOM 1600 O O . ASP A 1 223 ? 55.724 30.701 2.081 1.00 48.81 223 ASP A O 1
ATOM 1605 N N . LEU A 1 224 ? 57.658 30.564 3.236 1.00 45.79 224 LEU A N 1
ATOM 1606 C CA . LEU A 1 224 ? 57.133 31.085 4.497 1.00 43.99 224 LEU A CA 1
ATOM 1607 C C . LEU A 1 224 ? 57.039 32.615 4.462 1.00 42.91 224 LEU A C 1
ATOM 1608 O O . LEU A 1 224 ? 56.050 33.185 4.904 1.00 41.53 224 LEU A O 1
ATOM 1613 N N . CYS A 1 225 ? 58.089 33.267 3.975 1.00 41.85 225 CYS A N 1
ATOM 1614 C CA . CYS A 1 225 ? 58.087 34.699 3.782 1.00 41.73 225 CYS A CA 1
ATOM 1615 C C . CYS A 1 225 ? 58.854 35.030 2.498 1.00 45.05 225 CYS A C 1
ATOM 1616 O O . CYS A 1 225 ? 60.081 34.970 2.486 1.00 45.61 225 CYS A O 1
ATOM 1619 N N . PRO A 1 226 ? 58.127 35.383 1.412 1.00 46.35 226 PRO A N 1
ATOM 1620 C CA . PRO A 1 226 ? 58.722 35.758 0.118 1.00 44.34 226 PRO A CA 1
ATOM 1621 C C . PRO A 1 226 ? 59.784 36.864 0.149 1.00 43.51 226 PRO A C 1
ATOM 1622 O O . PRO A 1 226 ? 60.666 36.877 -0.719 1.00 41.35 226 PRO A O 1
ATOM 1626 N N . VAL A 1 227 ? 59.671 37.794 1.103 1.00 43.74 227 VAL A N 1
ATOM 1627 C CA . VAL A 1 227 ? 60.623 38.907 1.235 1.00 43.52 227 VAL A CA 1
ATOM 1628 C C . VAL A 1 227 ? 61.710 38.678 2.310 1.00 46.68 227 VAL A C 1
ATOM 1629 O O . VAL A 1 227 ? 62.492 39.583 2.591 1.00 52.99 227 VAL A O 1
ATOM 1633 N N . ASP A 1 228 ? 61.774 37.479 2.895 1.00 45.04 228 ASP A N 1
ATOM 1634 C CA . ASP A 1 228 ? 62.909 37.091 3.746 1.00 43.23 228 ASP A CA 1
ATOM 1635 C C . ASP A 1 228 ? 64.047 36.628 2.829 1.00 43.42 228 ASP A C 1
ATOM 1636 O O . ASP A 1 228 ? 64.025 35.511 2.293 1.00 40.36 228 ASP A O 1
ATOM 1641 N N . LEU A 1 229 ? 65.038 37.498 2.658 1.00 40.80 229 LEU A N 1
ATOM 1642 C CA . LEU A 1 229 ? 66.171 37.217 1.810 1.00 42.27 229 LEU A CA 1
ATOM 1643 C C . LEU A 1 229 ? 67.428 36.773 2.589 1.00 43.03 229 LEU A C 1
ATOM 1644 O O . LEU A 1 229 ? 68.530 36.925 2.076 1.00 43.34 229 LEU A O 1
ATOM 1649 N N . SER A 1 230 ? 67.276 36.220 3.800 1.00 39.34 230 SER A N 1
ATOM 1650 C CA . SER A 1 230 ? 68.417 35.690 4.557 1.00 37.84 230 SER A CA 1
ATOM 1651 C C . SER A 1 230 ? 69.300 34.804 3.705 1.00 35.49 230 SER A C 1
ATOM 1652 O O . SER A 1 230 ? 68.809 33.989 2.943 1.00 37.03 230 SER A O 1
ATOM 1655 N N . GLU A 1 231 ? 70.604 34.970 3.861 1.00 34.36 231 GLU A N 1
ATOM 1656 C CA . GLU A 1 231 ? 71.586 34.077 3.261 1.00 35.11 231 GLU A CA 1
ATOM 1657 C C . GLU A 1 231 ? 72.036 33.041 4.317 1.00 33.44 231 GLU A C 1
ATOM 1658 O O . GLU A 1 231 ? 71.357 32.842 5.329 1.00 32.43 231 GLU A O 1
ATOM 1664 N N . HIS A 1 232 ? 73.160 32.382 4.074 1.00 34.37 232 HIS A N 1
ATOM 1665 C CA . HIS A 1 232 ? 73.551 31.203 4.825 1.00 34.90 232 HIS A CA 1
ATOM 1666 C C . HIS A 1 232 ? 73.762 31.468 6.327 1.00 34.84 232 HIS A C 1
ATOM 1667 O O . HIS A 1 232 ? 73.334 30.667 7.168 1.00 31.54 232 HIS A O 1
ATOM 1674 N N . VAL A 1 233 ? 74.406 32.580 6.658 1.00 30.50 233 VAL A N 1
ATOM 1675 C CA . VAL A 1 233 ? 74.740 32.844 8.044 1.00 32.18 233 VAL A CA 1
ATOM 1676 C C . VAL A 1 233 ? 73.525 33.348 8.814 1.00 31.38 233 VAL A C 1
ATOM 1677 O O . VAL A 1 233 ? 73.229 32.841 9.890 1.00 31.00 233 VAL A O 1
ATOM 1681 N N . ALA A 1 234 ? 72.828 34.314 8.228 1.00 31.54 234 ALA A N 1
ATOM 1682 C CA . ALA A 1 234 ? 71.682 34.950 8.845 1.00 33.67 234 ALA A CA 1
ATOM 1683 C C . ALA A 1 234 ? 70.594 33.964 9.232 1.00 32.43 234 ALA A C 1
ATOM 1684 O O . ALA A 1 234 ? 70.058 34.050 10.341 1.00 32.33 234 ALA A O 1
ATOM 1686 N N . ILE A 1 235 ? 70.291 33.026 8.333 1.00 32.80 235 ILE A N 1
ATOM 1687 C CA . ILE A 1 235 ? 69.193 32.076 8.546 1.00 32.20 235 ILE A CA 1
ATOM 1688 C C . ILE A 1 235 ? 69.368 31.250 9.834 1.00 31.81 235 ILE A C 1
ATOM 1689 O O . ILE A 1 235 ? 68.391 30.973 10.515 1.00 32.15 235 ILE A O 1
ATOM 1694 N N . GLY A 1 236 ? 70.598 30.886 10.181 1.00 31.49 236 GLY A N 1
ATOM 1695 C CA . GLY A 1 236 ? 70.837 30.122 11.410 1.00 32.96 236 GLY A CA 1
ATOM 1696 C C . GLY A 1 236 ? 71.243 30.885 12.653 1.00 32.37 236 GLY A C 1
ATOM 1697 O O . GLY A 1 236 ? 71.447 30.279 13.705 1.00 33.39 236 GLY A O 1
ATOM 1698 N N . THR A 1 237 ? 71.357 32.201 12.545 1.00 33.13 237 THR A N 1
ATOM 1699 C CA . THR A 1 237 ? 71.819 33.048 13.655 1.00 33.67 237 THR A CA 1
ATOM 1700 C C . THR A 1 237 ? 70.741 34.024 14.144 1.00 32.78 237 THR A C 1
ATOM 1701 O O . THR A 1 237 ? 70.460 34.064 15.330 1.00 33.89 237 THR A O 1
ATOM 1705 N N . ILE A 1 238 ? 70.128 34.781 13.233 1.00 34.58 238 ILE A N 1
ATOM 1706 C CA . ILE A 1 238 ? 69.228 35.897 13.593 1.00 34.73 238 ILE A CA 1
ATOM 1707 C C . ILE A 1 238 ? 67.792 35.837 13.050 1.00 36.61 238 ILE A C 1
ATOM 1708 O O . ILE A 1 238 ? 66.957 36.668 13.399 1.00 36.9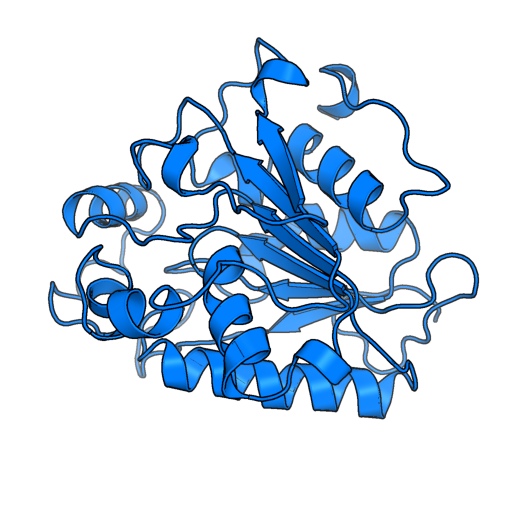5 238 ILE A O 1
ATOM 1713 N N . ASP A 1 239 ? 67.499 34.871 12.191 1.00 36.47 239 ASP A N 1
ATOM 1714 C CA . ASP A 1 239 ? 66.238 34.856 11.483 1.00 35.52 239 ASP A CA 1
ATOM 1715 C C . ASP A 1 239 ? 65.120 34.212 12.343 1.00 33.42 239 ASP A C 1
ATOM 1716 O O . ASP A 1 239 ? 65.075 33.004 12.494 1.00 31.79 239 ASP A O 1
ATOM 1721 N N . ARG A 1 240 ? 64.242 35.039 12.911 1.00 34.41 240 ARG A N 1
ATOM 1722 C CA . ARG A 1 240 ? 63.116 34.560 13.728 1.00 38.34 240 ARG A CA 1
ATOM 1723 C C . ARG A 1 240 ? 62.042 33.812 12.923 1.00 38.49 240 ARG A C 1
ATOM 1724 O O . ARG A 1 240 ? 61.303 33.017 13.492 1.00 36.67 240 ARG A O 1
ATOM 1732 N N . ILE A 1 241 ? 61.923 34.102 11.628 1.00 37.71 241 ILE A N 1
ATOM 1733 C CA . ILE A 1 241 ? 61.037 33.336 10.758 1.00 38.60 241 ILE A CA 1
ATOM 1734 C C . ILE A 1 241 ? 61.522 31.889 10.73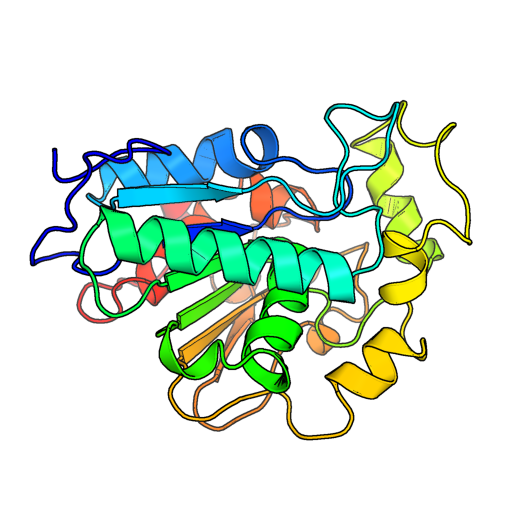4 1.00 38.01 241 ILE A C 1
ATOM 1735 O O . ILE A 1 241 ? 60.758 30.969 11.053 1.00 36.67 241 ILE A O 1
ATOM 1740 N N . ALA A 1 242 ? 62.806 31.698 10.415 1.00 34.94 242 ALA A N 1
ATOM 1741 C CA . ALA A 1 242 ? 63.418 30.379 10.502 1.00 34.66 242 ALA A CA 1
ATOM 1742 C C . ALA A 1 242 ? 63.241 29.768 11.890 1.00 36.17 242 ALA A C 1
ATOM 1743 O O . ALA A 1 242 ? 62.851 28.605 12.005 1.00 38.22 242 ALA A O 1
ATOM 1745 N N . PHE A 1 243 ? 63.472 30.546 12.943 1.00 35.06 243 PHE A N 1
ATOM 1746 C CA . PHE A 1 243 ? 63.368 29.988 14.300 1.00 36.42 243 PHE A CA 1
ATOM 1747 C C . PHE A 1 243 ? 61.930 29.609 14.713 1.00 36.20 243 PHE A C 1
ATOM 1748 O O . PHE A 1 243 ? 61.738 28.637 15.441 1.00 33.96 243 PHE A O 1
ATOM 1756 N N . HIS A 1 244 ? 60.934 30.351 14.234 1.00 37.45 244 HIS A N 1
ATOM 1757 C CA . HIS A 1 244 ? 59.533 29.968 14.422 1.00 39.51 244 HIS A CA 1
ATOM 1758 C C . HIS A 1 244 ? 59.257 28.605 13.817 1.00 40.00 244 HIS A C 1
ATOM 1759 O O . HIS A 1 244 ? 58.572 27.764 14.439 1.00 38.57 244 HIS A O 1
ATOM 1766 N N . GLU A 1 245 ? 59.798 28.391 12.610 1.00 37.63 245 GLU A N 1
ATOM 1767 C CA . GLU A 1 245 ? 59.690 27.094 11.943 1.00 37.54 245 GLU A CA 1
ATOM 1768 C C . GLU A 1 245 ? 60.423 26.001 12.722 1.00 37.16 245 GLU A C 1
ATOM 1769 O O . GLU A 1 245 ? 59.943 24.886 12.804 1.00 35.75 245 GLU A O 1
ATOM 1775 N N . VAL A 1 246 ? 61.547 26.338 13.351 1.00 37.25 246 VAL A N 1
ATOM 1776 C CA . VAL A 1 246 ? 62.204 25.408 14.272 1.00 36.40 246 VAL A CA 1
ATOM 1777 C C . VAL A 1 246 ? 61.288 25.045 15.453 1.00 35.90 246 VAL A C 1
ATOM 1778 O O . VAL A 1 246 ? 61.211 23.880 15.849 1.00 36.85 246 VAL A O 1
ATOM 1782 N N . ALA A 1 247 ? 60.629 26.042 16.029 1.00 34.72 247 ALA A N 1
ATOM 1783 C CA . ALA A 1 247 ? 59.694 25.810 17.132 1.00 36.36 247 ALA A CA 1
ATOM 1784 C C . ALA A 1 247 ? 58.474 24.950 16.700 1.00 36.35 247 ALA A C 1
ATOM 1785 O O . ALA A 1 247 ? 57.993 24.164 17.477 1.00 33.58 247 ALA A O 1
ATOM 1787 N N . ASN A 1 248 ? 58.020 25.078 15.451 1.00 39.20 248 ASN A N 1
ATOM 1788 C CA . ASN A 1 248 ? 56.976 24.186 14.911 1.00 41.12 248 ASN A CA 1
ATOM 1789 C C . ASN A 1 248 ? 57.425 22.748 14.877 1.00 46.39 248 ASN A C 1
ATOM 1790 O O . ASN A 1 248 ? 56.685 21.868 15.341 1.00 47.24 248 ASN A O 1
ATOM 1795 N N . ALA A 1 249 ? 58.624 22.512 14.332 1.00 44.44 249 ALA A N 1
ATOM 1796 C CA . ALA A 1 249 ? 59.177 21.156 14.240 1.00 42.02 249 ALA A CA 1
ATOM 1797 C C . ALA A 1 249 ? 59.438 20.530 15.620 1.00 44.07 249 ALA A C 1
ATOM 1798 O O . ALA A 1 249 ? 59.292 19.321 15.790 1.00 45.32 249 ALA A O 1
ATOM 1800 N N . LEU A 1 250 ? 59.816 21.336 16.605 1.00 44.31 250 LEU A N 1
ATOM 1801 C CA . LEU A 1 250 ? 60.066 20.798 17.952 1.00 44.71 250 LEU A CA 1
ATOM 1802 C C . LEU A 1 250 ? 58.788 20.439 18.734 1.00 44.52 250 LEU A C 1
ATOM 1803 O O . LEU A 1 250 ? 58.860 19.718 19.727 1.00 43.37 250 LEU A O 1
ATOM 1808 N N . ASP A 1 251 ? 57.639 20.964 18.309 1.00 47.36 251 ASP A N 1
ATOM 1809 C CA . ASP A 1 251 ? 56.343 20.660 18.936 1.00 48.46 251 ASP A CA 1
ATOM 1810 C C . ASP A 1 251 ? 55.216 20.703 17.871 1.00 46.91 251 ASP A C 1
ATOM 1811 O O . ASP A 1 251 ? 54.410 21.643 17.840 1.00 44.53 251 ASP A O 1
ATOM 1816 N N . PRO A 1 252 ? 55.179 19.693 16.978 1.00 46.50 252 PRO A N 1
ATOM 1817 C CA . PRO A 1 252 ? 54.228 19.699 15.850 1.00 51.50 252 PRO A CA 1
ATOM 1818 C C . PRO A 1 252 ? 52.741 19.785 16.251 1.00 57.36 252 PRO A C 1
ATOM 1819 O O . PRO A 1 252 ? 51.939 20.338 15.481 1.00 56.02 252 PRO A O 1
ATOM 1823 N N . ALA A 1 253 ? 52.403 19.289 17.447 1.00 58.57 253 ALA A N 1
ATOM 1824 C CA . ALA A 1 253 ? 51.053 19.411 18.010 1.00 61.93 253 ALA A CA 1
ATOM 1825 C C . ALA A 1 253 ? 50.559 20.863 18.129 1.00 63.09 253 ALA A C 1
ATOM 1826 O O . ALA A 1 253 ? 49.401 21.131 17.840 1.00 62.22 253 ALA A O 1
ATOM 1828 N N . ARG A 1 254 ? 51.428 21.796 18.529 1.00 64.08 254 ARG A N 1
ATOM 1829 C CA . ARG A 1 254 ? 51.037 23.216 18.678 1.00 59.62 254 ARG A CA 1
ATOM 1830 C C . ARG A 1 254 ? 51.611 24.150 17.594 1.00 55.71 254 ARG A C 1
ATOM 1831 O O . ARG A 1 254 ? 51.602 25.374 17.769 1.00 55.01 254 ARG A O 1
ATOM 1839 N N . ALA A 1 255 ? 52.063 23.589 16.468 1.00 49.19 255 ALA A N 1
ATOM 1840 C CA . ALA A 1 255 ? 52.604 24.391 15.358 1.00 49.88 255 ALA A CA 1
ATOM 1841 C C . ALA A 1 255 ? 51.540 25.306 14.771 1.00 52.49 255 ALA A C 1
ATOM 1842 O O . ALA A 1 255 ? 50.367 24.947 14.741 1.00 56.05 255 ALA A O 1
ATOM 1844 N N . THR A 1 256 ? 51.961 26.489 14.325 1.00 53.98 256 THR A N 1
ATOM 1845 C CA . THR A 1 256 ? 51.102 27.441 13.601 1.00 55.92 256 THR A CA 1
ATOM 1846 C C . THR A 1 256 ? 51.870 27.934 12.373 1.00 54.04 256 THR A C 1
ATOM 1847 O O . THR A 1 256 ? 53.100 28.039 12.414 1.00 56.25 256 THR A O 1
ATOM 1851 N N . PRO A 1 257 ? 51.167 28.229 11.269 1.00 53.36 257 PRO A N 1
ATOM 1852 C CA . PRO A 1 257 ? 51.936 28.555 10.068 1.00 51.59 257 PRO A CA 1
ATOM 1853 C C . PRO A 1 257 ? 52.907 29.714 10.291 1.00 50.20 257 PRO A C 1
ATOM 1854 O O . PRO A 1 257 ? 52.594 30.667 11.015 1.00 51.98 257 PRO A O 1
ATOM 1858 N N . THR A 1 258 ? 54.088 29.595 9.696 1.00 46.35 258 THR A N 1
ATOM 1859 C CA . THR A 1 258 ? 55.108 30.625 9.770 1.00 43.00 258 THR A CA 1
ATOM 1860 C C . THR A 1 258 ? 54.948 31.589 8.582 1.00 40.80 258 THR A C 1
ATOM 1861 O O . THR A 1 258 ? 54.983 31.177 7.423 1.00 41.96 258 THR A O 1
ATOM 1865 N N . THR A 1 259 ? 54.767 32.869 8.891 1.00 39.04 259 THR A N 1
ATOM 1866 C CA . THR A 1 259 ? 54.616 33.913 7.888 1.00 40.21 259 THR A CA 1
ATOM 1867 C C . THR A 1 259 ? 55.642 35.022 8.176 1.00 41.32 259 THR A C 1
ATOM 1868 O O . THR A 1 259 ? 56.396 34.928 9.145 1.00 38.22 259 THR A O 1
ATOM 1872 N N . CYS A 1 260 ? 55.646 36.070 7.350 1.00 41.16 260 CYS A N 1
ATOM 1873 C CA . CYS A 1 260 ? 56.463 37.264 7.596 1.00 44.49 260 CYS A CA 1
ATOM 1874 C C . CYS A 1 260 ? 56.244 37.906 9.001 1.00 47.13 260 CYS A C 1
ATOM 1875 O O . CYS A 1 260 ? 57.171 38.509 9.569 1.00 42.53 260 CYS A O 1
ATOM 1878 N N . ALA A 1 261 ? 55.036 37.751 9.561 1.00 45.66 261 ALA A N 1
ATOM 1879 C CA . ALA A 1 261 ? 54.698 38.272 10.894 1.00 43.71 261 ALA A CA 1
ATOM 1880 C C . ALA A 1 261 ? 55.583 37.720 12.000 1.00 44.38 261 ALA A C 1
ATOM 1881 O O . ALA A 1 261 ? 55.726 38.357 13.041 1.00 44.19 261 ALA A O 1
ATOM 1883 N N . SER A 1 262 ? 56.205 36.561 11.783 1.00 43.96 262 SER A N 1
ATOM 1884 C CA . SER A 1 262 ? 57.162 36.033 12.761 1.00 44.87 262 SER A CA 1
ATOM 1885 C C . SER A 1 262 ? 58.486 36.802 12.872 1.00 43.74 262 SER A C 1
ATOM 1886 O O . SER A 1 262 ? 59.292 36.460 13.718 1.00 44.96 262 SER A O 1
ATOM 1889 N N . VAL A 1 263 ? 58.723 37.819 12.040 1.00 47.67 263 VAL A N 1
ATOM 1890 C CA . VAL A 1 263 ? 60.030 38.509 12.000 1.00 51.07 263 VAL A CA 1
ATOM 1891 C C . VAL A 1 263 ? 60.457 39.120 13.340 1.00 56.56 263 VAL A C 1
ATOM 1892 O O . VAL A 1 263 ? 61.652 39.235 13.597 1.00 61.79 263 VAL A O 1
ATOM 1896 N N . ILE A 1 264 ? 59.495 39.493 14.185 1.00 64.38 264 ILE A N 1
ATOM 1897 C CA . ILE A 1 264 ? 59.784 40.006 15.539 1.00 74.53 264 ILE A CA 1
ATOM 1898 C C . ILE A 1 264 ? 60.282 38.931 16.525 1.00 75.11 264 ILE A C 1
ATOM 1899 O O . ILE A 1 264 ? 59.986 37.739 16.394 1.00 80.41 264 ILE A O 1
#

Radius of gyration: 16.6 Å; Cα contacts (8 Å, |Δi|>4): 556; chains: 1; bounding box: 44×35×42 Å

B-factor: mean 45.8, std 9.44, range [29.61, 99.29]

Sequence (252 aa):
TSRGWNDYSCKPSAAHPRPVVLVHGTFGNSIDNWLVLAPYLVNRGYCVFSLDYGQLPGVPFFHGLGPIDKSAEQLDVFVDKVLDATGAPKADLVGHSQGGMMPNYYLKFLGGADKVNALVGIAPDNHGTTLLGLTKLLPFFPGVEKFISDNTPGLADQVAGSPFITKLTAGGDTVPGVRYTVIATKYDQVVTPYRTQYLDGPNVRNVLLQDLCPVDLSEHVAIGTIDRIAFHEVANALDPARATPTTCASVI

Secondary structure (DSSP, 8-state):
---EES-TT----SSS-S-EEEE--TT--TTGGGTTHHHHHHTTT-EEEEE--S-BTTB-S----S-HHHHHHHHHHHHHHHHHHH--S-EEEEEETHHHHTHHHHHHHSSGGGGEEEEEEES--TT-B-HHHHHTTGGGSTTSGGG--TT-HHHHTTBTTSHHHHHHHSS-S--TT-EEEEEE-TT-SSSSSGGGG---STTEEEEEHHHH-TT----HHHHHHT-HHHHHHHHHHH-GGG-----GGGG-

Nearest PDB structures (foldseek):
  5h6b-assembly1_A  TM=1.004E+00  e=3.080E-58  Streptomyces sp. W007
  6wpy-assembly5_E  TM=7.256E-01  e=1.289E-08  Bacillus licheniformis
  6wpx-assembly1_A  TM=7.878E-01  e=1.062E-07  Bacillus licheniformis
  6z1p-assembly1_BK  TM=6.700E-01  e=1.960E-06  Tetrahymena thermophila SB210
  4brs-assembly2_B  TM=5.854E-01  e=3.244E-07  Paucimonas lemoignei

Solvent-accessible surface area: 10265 Å² total; per-residue (Å²): 111,54,119,11,67,51,47,88,68,0,112,28,37,102,50,23,66,69,0,0,0,0,0,0,4,5,3,6,14,18,81,79,13,0,104,30,0,0,52,23,0,26,103,100,10,6,0,0,0,5,6,50,0,4,82,52,128,67,9,91,135,45,12,0,0,5,52,0,59,138,0,0,78,64,0,18,78,26,0,48,111,0,18,127,35,9,64,14,112,69,0,4,0,0,0,7,4,0,0,1,0,0,0,4,17,0,4,48,86,55,38,0,30,108,60,0,32,5,2,0,2,0,0,0,1,6,52,4,6,74,53,126,7,5,65,88,5,26,103,100,40,96,29,0,106,159,92,39,56,100,127,11,49,0,8,35,28,1,40,58,64,11,123,17,8,80,106,3,38,90,57,55,20,34,23,119,54,0,144,4,12,0,0,0,0,100,94,7,52,2,1,82,97,32,160,48,0,45,13,108,28,131,72,32,120,61,12,28,0,13,113,28,3,94,119,16,109,18,40,1,16,18,0,0,30,101,10,82,5,0,0,34,1,0,16,18,20,8,18,67,92,141,47,77,120,8,67,49,90,21,96,175